Protein AF-A0A956J591-F1 (afdb_monomer_lite)

Foldseek 3Di:
DVVVCVVVLVVLLVVLLVVLVVCLLQFFLDDPVLVVSLVSLCVSQVNPFQQLLVLQDADDDPPLPDQPDLLVDASNCCLVPPQLVVCLVCVSNPLNGGQGPNVVCQQPPVPRDHRPLSSLLSQLSSLSSSCSSWVALVSLLVSLVSLVVCLVPPPCNLSSLLSVLSNQQSVQAQHTPVSCSVQNRPQRDGPLVSLCVLLPDDALSVLSSLLNSLSSCVSVPDPDHALVNLQSSLVSLCSSLVHDDDPSNVVSNVSSVVSNVVSVCRVCPPPVVPD

Secondary structure (DSSP, 8-state):
-HHHHHHHHHHHHHHHHHHHHHHHHHTBSS-HHHHHHHHHHHHHTTTSSTTSGGGS--PPPTT-----GGGGS-HHHHHHHS-HHHHHHTHHHHTTTB--HHHHHHHHSTTPPPPPHHHHHHHHHHHHHHHHHHT-HHHHHHHHHHHHTTTT-TTTHHHHHHHHHHHHHTTTS-SSHHHHHHHTTTT-----HHHHHHHTS-HHHHHHHHHHHHHHHHHT--TT--HHHHHHHHHHHHHHHTT--HHHHHHHHHHHHHHHHHHHHHHS--GGG--

pLDDT: mean 90.12, std 10.61, range [40.25, 98.69]

Sequence (275 aa):
LDQALEPRKTRGRDAALVGLRRFHEVGAIADARLSSAHRLLSLLYNGRRIDRLEQLMLPAIEGADQVAGLGAMPTYYAGKLIPAEKLKEELDRVYERGLPTTLQQSIEAPGAKPLPAEKTYIYALGLAHLSQRYFTRADFERAGKVAQGIAKDKTYGARAKLLSALGEAMVGAPDDAAKMMLGGFGDWKPNVKALDTLARGQGEVAAMAAFNAAFLLELTAPQVAEASYWQDLAKRYAAAEKRLKGEAATRAKERADAAKQTAEAIAKPPASAAH

Radius of gyration: 20.16 Å; chains: 1; bounding box: 58×33×55 Å

Structure (mmCIF, N/CA/C/O backbone):
data_AF-A0A956J591-F1
#
_entry.id   AF-A0A956J591-F1
#
loop_
_atom_site.group_PDB
_atom_site.id
_atom_site.type_symbol
_atom_site.label_atom_id
_atom_site.label_alt_id
_atom_site.label_comp_id
_atom_site.label_asym_id
_atom_site.label_entity_id
_atom_site.label_seq_id
_atom_site.pdbx_PDB_ins_code
_atom_site.Cartn_x
_atom_site.Cartn_y
_atom_site.Cartn_z
_atom_site.occupancy
_atom_site.B_iso_or_equiv
_atom_site.auth_seq_id
_atom_site.auth_comp_id
_atom_site.auth_asym_id
_atom_site.auth_atom_id
_atom_site.pdbx_PDB_model_num
ATOM 1 N N . LEU A 1 1 ? -36.318 12.389 -10.671 1.00 59.03 1 LEU A N 1
ATOM 2 C CA . LEU A 1 1 ? -35.082 12.855 -11.343 1.00 59.03 1 LEU A CA 1
ATOM 3 C C . LEU A 1 1 ? -33.954 11.824 -11.222 1.00 59.03 1 LEU A C 1
ATOM 5 O O . LEU A 1 1 ? -33.384 11.473 -12.245 1.00 59.03 1 LEU A O 1
ATOM 9 N N . ASP A 1 2 ? -33.684 11.274 -10.029 1.00 60.53 2 ASP A N 1
ATOM 10 C CA . ASP A 1 2 ? -32.626 10.264 -9.826 1.00 60.53 2 ASP A CA 1
ATOM 11 C C . ASP A 1 2 ? -32.787 8.984 -10.655 1.00 60.53 2 ASP A C 1
ATOM 13 O O . ASP A 1 2 ? -31.847 8.590 -11.338 1.00 60.53 2 ASP A O 1
ATOM 17 N N . GLN A 1 3 ? -33.989 8.398 -10.710 1.00 57.72 3 GLN A N 1
ATOM 18 C CA . GLN A 1 3 ? -34.257 7.208 -11.535 1.00 57.72 3 GLN A CA 1
ATOM 19 C C . GLN A 1 3 ? -33.993 7.433 -13.037 1.00 57.72 3 GLN A C 1
ATOM 21 O O . GLN A 1 3 ? -33.596 6.510 -13.741 1.00 57.72 3 GLN A O 1
ATOM 26 N N . ALA A 1 4 ? -34.144 8.667 -13.534 1.00 65.06 4 ALA A N 1
ATOM 27 C CA . ALA A 1 4 ? -33.868 9.005 -14.933 1.00 65.06 4 ALA A CA 1
ATOM 28 C C . ALA A 1 4 ? -32.360 9.139 -15.232 1.00 65.06 4 ALA A C 1
ATOM 30 O O . ALA A 1 4 ? -31.946 9.078 -16.392 1.00 65.06 4 ALA A O 1
ATOM 31 N N . LEU A 1 5 ? -31.527 9.318 -14.199 1.00 70.75 5 LEU A N 1
ATOM 32 C CA . LEU A 1 5 ? -30.074 9.449 -14.320 1.00 70.75 5 LEU A CA 1
ATOM 33 C C . LEU A 1 5 ? -29.333 8.118 -14.136 1.00 70.75 5 LEU A C 1
ATOM 35 O O . LEU A 1 5 ? -28.172 8.026 -14.539 1.00 70.75 5 LEU A O 1
ATOM 39 N N . GLU A 1 6 ? -29.985 7.076 -13.615 1.00 75.88 6 GLU A N 1
ATOM 40 C CA . GLU A 1 6 ? -29.374 5.758 -13.378 1.00 75.88 6 GLU A CA 1
ATOM 41 C C . GLU A 1 6 ? -28.695 5.129 -14.612 1.00 75.88 6 GLU A C 1
ATOM 43 O O . GLU A 1 6 ? -27.550 4.672 -14.493 1.00 75.88 6 GLU A O 1
ATOM 48 N N . PRO A 1 7 ? -29.271 5.189 -15.833 1.00 81.81 7 PRO A N 1
ATOM 49 C CA . PRO A 1 7 ? -28.581 4.686 -17.023 1.00 81.81 7 PRO A CA 1
ATOM 50 C C . PRO A 1 7 ? -27.292 5.457 -17.338 1.00 81.81 7 PRO A C 1
ATOM 52 O O . PRO A 1 7 ? -26.332 4.895 -17.866 1.00 81.81 7 PRO A O 1
ATOM 55 N N . ARG A 1 8 ? -27.246 6.759 -17.023 1.00 75.25 8 ARG A N 1
ATOM 56 C CA . ARG A 1 8 ? -26.060 7.600 -17.241 1.00 75.25 8 ARG A CA 1
ATOM 57 C C . ARG A 1 8 ? -24.988 7.324 -16.187 1.00 75.25 8 ARG A C 1
ATOM 59 O O . ARG A 1 8 ? -23.825 7.193 -16.560 1.00 75.25 8 ARG A O 1
ATOM 66 N N . LYS A 1 9 ? -25.376 7.174 -14.914 1.00 79.56 9 LYS A N 1
ATOM 67 C CA . LYS A 1 9 ? -24.470 6.796 -13.813 1.00 79.56 9 LYS A CA 1
ATOM 68 C C . LYS A 1 9 ? -23.817 5.437 -14.079 1.00 79.56 9 LYS A C 1
ATOM 70 O O . LYS A 1 9 ? -22.599 5.320 -13.988 1.00 79.56 9 LYS A O 1
ATOM 75 N N . THR A 1 10 ? -24.611 4.455 -14.511 1.00 83.06 10 THR A N 1
ATOM 76 C CA . THR A 1 10 ? -24.134 3.107 -14.865 1.00 83.06 10 THR A CA 1
ATOM 77 C C . THR A 1 10 ? -23.108 3.151 -15.998 1.00 83.06 10 THR A C 1
ATOM 79 O O . THR A 1 10 ? -21.997 2.654 -15.838 1.00 83.06 10 THR A O 1
ATOM 82 N N . ARG A 1 11 ? -23.414 3.833 -17.112 1.00 83.12 11 ARG A N 1
ATOM 83 C CA . ARG A 1 11 ? -22.462 3.973 -18.229 1.00 83.12 11 ARG A CA 1
ATOM 84 C C . ARG A 1 11 ? -21.177 4.701 -17.830 1.00 83.12 11 ARG A C 1
ATOM 86 O O . ARG A 1 11 ? -20.100 4.296 -18.254 1.00 83.12 11 ARG A O 1
ATOM 93 N N . GLY A 1 12 ? -21.281 5.760 -17.024 1.00 84.81 12 GLY A N 1
ATOM 94 C CA . GLY A 1 12 ? -20.119 6.505 -16.531 1.00 84.81 12 GLY A CA 1
ATOM 95 C C . GLY A 1 12 ? -19.212 5.653 -15.642 1.00 84.81 12 GLY A C 1
ATOM 96 O O . GLY A 1 12 ? -17.995 5.663 -15.822 1.00 84.81 12 GLY A O 1
ATOM 97 N N . ARG A 1 13 ? -19.805 4.862 -14.740 1.00 86.44 13 ARG A N 1
ATOM 98 C CA . ARG A 1 13 ? -19.089 3.874 -13.924 1.00 86.44 13 ARG A CA 1
ATOM 99 C C . ARG A 1 13 ? -18.354 2.864 -14.798 1.00 86.44 13 ARG A C 1
ATOM 101 O O . ARG A 1 13 ? -17.155 2.674 -14.621 1.00 86.44 13 ARG A O 1
ATOM 108 N N . ASP A 1 14 ? -19.061 2.217 -15.718 1.00 86.62 14 ASP A N 1
ATOM 109 C CA . ASP A 1 14 ? -18.492 1.133 -16.519 1.00 86.62 14 ASP A CA 1
ATOM 110 C C . ASP A 1 14 ? -17.358 1.660 -17.415 1.00 86.62 14 ASP A C 1
ATOM 112 O O . ASP A 1 14 ? -16.296 1.045 -17.500 1.00 86.62 14 ASP A O 1
ATOM 116 N N . ALA A 1 15 ? -17.521 2.856 -17.993 1.00 87.00 15 ALA A N 1
ATOM 117 C CA . ALA A 1 15 ? -16.464 3.532 -18.740 1.00 87.00 15 ALA A CA 1
ATOM 118 C C . ALA A 1 15 ? -15.236 3.853 -17.868 1.00 87.00 15 ALA A C 1
ATOM 120 O O . ALA A 1 15 ? -14.105 3.647 -18.310 1.00 87.00 15 ALA A O 1
ATOM 121 N N . ALA A 1 16 ? -15.437 4.315 -16.628 1.00 87.75 16 ALA A N 1
ATOM 122 C CA . ALA A 1 16 ? -14.342 4.577 -15.697 1.00 87.75 16 ALA A CA 1
ATOM 123 C C . ALA A 1 16 ? -13.594 3.289 -15.318 1.00 87.75 16 ALA A C 1
ATOM 125 O O . ALA A 1 16 ? -12.366 3.278 -15.346 1.00 87.75 16 ALA A O 1
ATOM 126 N N . LEU A 1 17 ? -14.309 2.194 -15.040 1.00 88.19 17 LEU A N 1
ATOM 127 C CA . LEU A 1 17 ? -13.709 0.891 -14.726 1.00 88.19 17 LEU A CA 1
ATOM 128 C C . LEU A 1 17 ? -12.923 0.313 -15.912 1.00 88.19 17 LEU A C 1
ATOM 130 O O . LEU A 1 17 ? -11.808 -0.178 -15.732 1.00 88.19 17 LEU A O 1
ATOM 134 N N . VAL A 1 18 ? -13.454 0.418 -17.135 1.00 89.56 18 VAL A N 1
ATOM 135 C CA . VAL A 1 18 ? -12.720 0.035 -18.353 1.00 89.56 18 VAL A CA 1
ATOM 136 C C . VAL A 1 18 ? -11.473 0.904 -18.523 1.00 89.56 18 VAL A C 1
ATOM 138 O O . VAL A 1 18 ? -10.400 0.379 -18.817 1.00 89.56 18 VAL A O 1
ATOM 141 N N . GLY A 1 19 ? -11.591 2.215 -18.299 1.00 88.50 19 GLY A N 1
ATOM 142 C CA . GLY A 1 19 ? -10.463 3.143 -18.326 1.00 88.50 19 GLY A CA 1
ATOM 143 C C . GLY A 1 19 ? -9.365 2.751 -17.337 1.00 88.50 19 GLY A C 1
ATOM 144 O O . GLY A 1 19 ? -8.207 2.654 -17.736 1.00 88.50 19 GLY A O 1
ATOM 145 N N . LEU A 1 20 ? -9.726 2.455 -16.082 1.00 90.12 20 LEU A N 1
ATOM 146 C CA . LEU A 1 20 ? -8.789 1.970 -15.063 1.00 90.12 20 LEU A CA 1
ATOM 147 C C . LEU A 1 20 ? -8.057 0.712 -15.523 1.00 90.12 20 LEU A C 1
ATOM 149 O O . LEU A 1 20 ? -6.831 0.678 -15.471 1.00 90.12 20 LEU A O 1
ATOM 153 N N . ARG A 1 21 ? -8.780 -0.285 -16.046 1.00 91.31 21 ARG A N 1
ATOM 154 C CA . ARG A 1 21 ? -8.157 -1.506 -16.574 1.00 91.31 21 ARG A CA 1
ATOM 155 C C . ARG A 1 21 ? -7.158 -1.195 -17.694 1.00 91.31 21 ARG A C 1
ATOM 157 O O . ARG A 1 21 ? -6.063 -1.741 -17.694 1.00 91.31 21 ARG A O 1
ATOM 164 N N . ARG A 1 22 ? -7.486 -0.294 -18.625 1.00 91.56 22 ARG A N 1
ATOM 165 C CA . ARG A 1 22 ? -6.562 0.086 -19.712 1.00 91.56 22 ARG A CA 1
ATOM 166 C C . ARG A 1 22 ? -5.320 0.820 -19.212 1.00 91.56 22 ARG A C 1
ATOM 168 O O . ARG A 1 22 ? -4.233 0.588 -19.733 1.00 91.56 22 ARG A O 1
ATOM 175 N N . PHE A 1 23 ? -5.454 1.692 -18.215 1.00 92.31 23 PHE A N 1
ATOM 176 C CA . PHE A 1 23 ? -4.290 2.345 -17.613 1.00 92.31 23 PHE A CA 1
ATOM 177 C C . PHE A 1 23 ? -3.420 1.364 -16.821 1.00 92.31 23 PHE A C 1
ATOM 179 O O . PHE A 1 23 ? -2.192 1.462 -16.881 1.00 92.31 23 PHE A O 1
ATOM 186 N N . HIS A 1 24 ? -4.043 0.392 -16.153 1.00 93.56 24 HIS A N 1
ATOM 187 C CA . HIS A 1 24 ? -3.354 -0.703 -15.478 1.00 93.56 24 HIS A CA 1
ATOM 188 C C . HIS A 1 24 ? -2.572 -1.588 -16.453 1.00 93.56 24 HIS A C 1
ATOM 190 O O . HIS A 1 24 ? -1.395 -1.837 -16.221 1.00 93.56 24 HIS A O 1
ATOM 196 N N . GLU A 1 25 ? -3.172 -1.973 -17.585 1.00 92.19 25 GLU A N 1
ATOM 197 C CA . GLU A 1 25 ? -2.508 -2.755 -18.643 1.00 92.19 25 GLU A CA 1
ATOM 198 C C . GLU A 1 25 ? -1.236 -2.068 -19.161 1.00 92.19 25 GLU A C 1
ATOM 200 O O . GLU A 1 25 ? -0.244 -2.735 -19.449 1.00 92.19 25 GLU A O 1
ATOM 205 N N . VAL A 1 26 ? -1.256 -0.735 -19.254 1.00 93.38 26 VAL A N 1
ATOM 206 C CA . VAL A 1 26 ? -0.102 0.098 -19.636 1.00 93.38 26 VAL A CA 1
ATOM 207 C C . VAL A 1 26 ? 0.888 0.291 -18.476 1.00 93.38 26 VAL A C 1
ATOM 209 O O . VAL A 1 26 ? 2.043 0.653 -18.705 1.00 93.38 26 VAL A O 1
ATOM 212 N N . GLY A 1 27 ? 0.452 0.046 -17.241 1.00 93.50 27 GLY A N 1
ATOM 213 C CA . GLY A 1 27 ? 1.246 0.158 -16.024 1.00 93.50 27 GLY A CA 1
ATOM 214 C C . GLY A 1 27 ? 1.414 1.586 -15.512 1.00 93.50 27 GLY A C 1
ATOM 215 O O . GLY A 1 27 ? 2.423 1.881 -14.879 1.00 93.50 27 GLY A O 1
ATOM 216 N N . ALA A 1 28 ? 0.477 2.495 -15.792 1.00 93.50 28 ALA A N 1
ATOM 217 C CA . ALA A 1 28 ? 0.565 3.884 -15.333 1.00 93.50 28 ALA A CA 1
ATOM 218 C C . ALA A 1 28 ? 0.279 4.004 -13.825 1.00 93.50 28 ALA A C 1
ATOM 220 O O . ALA A 1 28 ? -0.746 3.528 -13.365 1.00 93.50 28 ALA A O 1
ATOM 221 N N . ILE A 1 29 ? 1.119 4.687 -13.055 1.00 90.94 29 ILE A N 1
ATOM 222 C CA . ILE A 1 29 ? 0.905 4.994 -11.628 1.00 90.94 29 ILE A CA 1
ATOM 223 C C . ILE A 1 29 ? 0.414 6.440 -11.463 1.00 90.94 29 ILE A C 1
ATOM 225 O O . ILE A 1 29 ? -0.577 6.683 -10.772 1.00 90.94 29 ILE A O 1
ATOM 229 N N . ALA A 1 30 ? 1.050 7.397 -12.147 1.00 87.56 30 ALA A N 1
ATOM 230 C CA . ALA A 1 30 ? 0.742 8.822 -12.029 1.00 87.56 30 ALA A CA 1
ATOM 231 C C . ALA A 1 30 ? 0.304 9.439 -13.371 1.00 87.56 30 ALA A C 1
ATOM 233 O O . ALA A 1 30 ? 1.125 9.852 -14.195 1.00 87.56 30 ALA A O 1
ATOM 234 N N . ASP A 1 31 ? -1.016 9.559 -13.563 1.00 88.00 31 ASP A N 1
ATOM 235 C CA . ASP A 1 31 ? -1.652 10.212 -14.717 1.00 88.00 31 ASP A CA 1
ATOM 236 C C . ASP A 1 31 ? -2.873 11.044 -14.267 1.00 88.00 31 ASP A C 1
ATOM 238 O O . ASP A 1 31 ? -3.669 10.614 -13.428 1.00 88.00 31 ASP A O 1
ATOM 242 N N . ALA A 1 32 ? -3.058 12.242 -14.827 1.00 87.06 32 ALA A N 1
ATOM 243 C CA . ALA A 1 32 ? -4.177 13.123 -14.471 1.00 87.06 32 ALA A CA 1
ATOM 244 C C . ALA A 1 32 ? -5.554 12.517 -14.817 1.00 87.06 32 ALA A C 1
ATOM 246 O O . ALA A 1 32 ? -6.552 12.762 -14.126 1.00 87.06 32 ALA A O 1
ATOM 247 N N . ARG A 1 33 ? -5.618 11.695 -15.870 1.00 88.31 33 ARG A N 1
ATOM 248 C CA . ARG A 1 33 ? -6.834 10.977 -16.282 1.00 88.31 33 ARG A CA 1
ATOM 249 C C . ARG A 1 33 ? -7.178 9.882 -15.285 1.00 88.31 33 ARG A C 1
ATOM 251 O O . ARG A 1 33 ? -8.351 9.699 -14.974 1.00 88.31 33 ARG A O 1
ATOM 258 N N . LEU A 1 34 ? -6.161 9.228 -14.730 1.00 87.81 34 LEU A N 1
ATOM 259 C CA . LEU A 1 34 ? -6.322 8.246 -13.667 1.00 87.81 34 LEU A CA 1
ATOM 260 C C . LEU A 1 34 ? -6.877 8.896 -12.394 1.00 87.81 34 LEU A C 1
ATOM 262 O O . LEU A 1 34 ? -7.885 8.435 -11.867 1.00 87.81 34 LEU A O 1
ATOM 266 N N . SER A 1 35 ? -6.313 10.031 -11.967 1.00 87.62 35 SER A N 1
ATOM 267 C CA . SER A 1 35 ? -6.861 10.801 -10.836 1.00 87.62 35 SER A CA 1
ATOM 268 C C . SER A 1 35 ? -8.306 11.246 -11.080 1.00 87.62 35 SER A C 1
ATOM 270 O O . SER A 1 35 ? -9.129 11.249 -10.166 1.00 87.62 35 SER A O 1
ATOM 272 N N . SER A 1 36 ? -8.650 11.584 -12.324 1.00 86.50 36 SER A N 1
ATOM 273 C CA . SER A 1 36 ? -10.024 11.941 -12.690 1.00 86.50 36 SER A CA 1
ATOM 274 C C . SER A 1 36 ? -10.978 10.745 -12.645 1.00 86.50 36 SER A C 1
ATOM 276 O O . SER A 1 36 ? -12.094 10.897 -12.147 1.00 86.50 36 SER A O 1
ATOM 278 N N . ALA A 1 37 ? -10.545 9.567 -13.105 1.00 87.19 37 ALA A N 1
ATOM 279 C CA . ALA A 1 37 ? -11.320 8.329 -13.024 1.00 87.19 37 ALA A CA 1
ATOM 280 C C . ALA A 1 37 ? -11.570 7.915 -11.565 1.00 87.19 37 ALA A C 1
ATOM 282 O O . ALA A 1 37 ? -12.706 7.606 -11.209 1.00 87.19 37 ALA A O 1
ATOM 283 N N . HIS A 1 38 ? -10.545 8.001 -10.711 1.00 85.88 38 HIS A N 1
ATOM 284 C CA . HIS A 1 38 ? -10.667 7.762 -9.270 1.00 85.88 38 HIS A CA 1
ATOM 285 C C . HIS A 1 38 ? -11.679 8.698 -8.633 1.00 85.88 38 HIS A C 1
ATOM 287 O O . HIS A 1 38 ? -12.632 8.238 -8.018 1.00 85.88 38 HIS A O 1
ATOM 293 N N . ARG A 1 39 ? -11.541 10.008 -8.855 1.00 86.25 39 ARG A N 1
ATOM 294 C CA . ARG A 1 39 ? -12.483 11.003 -8.334 1.00 86.25 39 ARG A CA 1
ATOM 295 C C . ARG A 1 39 ? -13.919 10.731 -8.786 1.00 86.25 39 ARG A C 1
ATOM 297 O O . ARG A 1 39 ? -14.832 10.846 -7.977 1.00 86.25 39 ARG A O 1
ATOM 304 N N . LEU A 1 40 ? -14.133 10.350 -10.047 1.00 86.31 40 LEU A N 1
ATOM 305 C CA . LEU A 1 40 ? -15.467 10.008 -10.549 1.00 86.31 40 LEU A CA 1
ATOM 306 C C . LEU A 1 40 ? -16.044 8.776 -9.836 1.00 86.31 40 LEU A C 1
ATOM 308 O O . LEU A 1 40 ? -17.193 8.809 -9.401 1.00 86.31 40 LEU A O 1
ATOM 312 N N . LEU A 1 41 ? -15.258 7.709 -9.688 1.00 84.56 41 LEU A N 1
ATOM 313 C CA . LEU A 1 41 ? -15.680 6.502 -8.970 1.00 84.56 41 LEU A CA 1
ATOM 314 C C . LEU A 1 41 ? -15.912 6.783 -7.482 1.00 84.56 41 LEU A C 1
ATOM 316 O O . LEU A 1 41 ? -16.902 6.334 -6.916 1.00 84.56 41 LEU A O 1
ATOM 320 N N . SER A 1 42 ? -15.048 7.587 -6.872 1.00 85.25 42 SER A N 1
ATOM 321 C CA . SER A 1 42 ? -15.180 8.069 -5.502 1.00 85.25 42 SER A CA 1
ATOM 322 C C . SER A 1 42 ? -16.524 8.798 -5.339 1.00 85.25 42 SER A C 1
ATOM 324 O O . SER A 1 42 ? -17.329 8.402 -4.502 1.00 85.25 42 SER A O 1
ATOM 326 N N . LEU A 1 43 ? -16.875 9.739 -6.223 1.00 83.88 43 LEU A N 1
ATOM 327 C CA . LEU A 1 43 ? -18.179 10.426 -6.199 1.00 83.88 43 LEU A CA 1
ATOM 328 C C . LEU A 1 43 ? -19.376 9.475 -6.364 1.00 83.88 43 LEU A C 1
ATOM 330 O O . LEU A 1 43 ? -20.361 9.605 -5.641 1.00 83.88 43 LEU A O 1
ATOM 334 N N . LEU A 1 44 ? -19.299 8.509 -7.283 1.00 81.06 44 LEU A N 1
ATOM 335 C CA . LEU A 1 44 ? -20.389 7.555 -7.535 1.00 81.06 44 LEU A CA 1
ATOM 336 C C . LEU A 1 44 ? -20.632 6.589 -6.363 1.00 81.06 44 LEU A C 1
ATOM 338 O O . LEU A 1 44 ? -21.735 6.064 -6.226 1.00 81.06 44 LEU A O 1
ATOM 342 N N . TYR A 1 45 ? -19.626 6.373 -5.513 1.00 74.06 45 TYR A N 1
ATOM 343 C CA . TYR A 1 45 ? -19.661 5.427 -4.395 1.00 74.06 45 TYR A CA 1
ATOM 344 C C . TYR A 1 45 ? -19.468 6.097 -3.023 1.00 74.06 45 TYR A C 1
ATOM 346 O O . TYR A 1 45 ? -18.995 5.459 -2.074 1.00 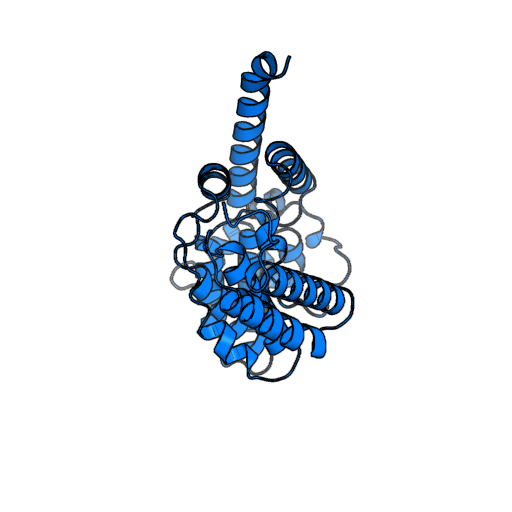74.06 45 TYR A O 1
ATOM 354 N N . ASN A 1 46 ? -19.830 7.381 -2.900 1.00 68.75 46 ASN A N 1
ATOM 355 C CA . ASN A 1 46 ? -19.718 8.179 -1.667 1.00 68.75 46 ASN A CA 1
ATOM 356 C C . ASN A 1 46 ? -18.317 8.150 -1.022 1.00 68.75 46 ASN A C 1
ATOM 358 O O . ASN A 1 46 ? -18.177 8.217 0.197 1.00 68.75 46 ASN A O 1
ATOM 362 N N . GLY A 1 47 ? -17.280 8.003 -1.838 1.00 60.94 47 GLY A N 1
ATOM 363 C CA . GLY A 1 47 ? -15.867 8.119 -1.494 1.00 60.94 47 GLY A CA 1
ATOM 364 C C . GLY A 1 47 ? -15.264 6.955 -0.720 1.00 60.94 47 GLY A C 1
ATOM 365 O O . GLY A 1 47 ? -14.123 7.031 -0.278 1.00 60.94 47 GLY A O 1
ATOM 366 N N . ARG A 1 48 ? -16.009 5.867 -0.494 1.00 62.97 48 ARG A N 1
ATOM 367 C CA . ARG A 1 48 ? -15.631 4.928 0.577 1.00 62.97 48 ARG A CA 1
ATOM 368 C C . ARG A 1 48 ? -14.818 3.720 0.162 1.00 62.97 48 ARG A C 1
ATOM 370 O O . ARG A 1 48 ? -14.367 3.027 1.066 1.00 62.97 48 ARG A O 1
ATOM 377 N N . ARG A 1 49 ? -14.657 3.412 -1.123 1.00 73.75 49 ARG A N 1
ATOM 378 C CA . ARG A 1 49 ? -14.123 2.099 -1.524 1.00 73.75 49 ARG A CA 1
ATOM 379 C C . ARG A 1 49 ? -12.850 2.176 -2.364 1.00 73.75 49 ARG A C 1
ATOM 381 O O . ARG A 1 49 ? -11.876 1.522 -2.012 1.00 73.75 49 ARG A O 1
ATOM 388 N N . ILE A 1 50 ? -12.829 3.005 -3.408 1.00 77.12 50 ILE A N 1
ATOM 389 C CA . ILE A 1 50 ? -11.738 2.992 -4.397 1.00 77.12 50 ILE A CA 1
ATOM 390 C C . ILE A 1 50 ? -10.415 3.529 -3.840 1.00 77.12 50 ILE A C 1
ATOM 392 O O . ILE A 1 50 ? -9.371 2.943 -4.092 1.00 77.12 50 ILE A O 1
ATOM 396 N N . ASP A 1 51 ? -10.475 4.535 -2.968 1.00 81.44 51 ASP A N 1
ATOM 397 C CA . ASP A 1 51 ? -9.286 5.192 -2.408 1.00 81.44 51 ASP A CA 1
ATOM 398 C C . ASP A 1 51 ? -8.784 4.520 -1.111 1.00 81.44 51 ASP A C 1
ATOM 400 O O . ASP A 1 51 ? -7.899 5.029 -0.423 1.00 81.44 51 ASP A O 1
ATOM 404 N N . ARG A 1 52 ? -9.369 3.382 -0.701 1.00 83.88 52 ARG A N 1
ATOM 405 C CA . ARG A 1 52 ? -9.037 2.764 0.595 1.00 83.88 52 ARG A CA 1
ATOM 406 C C . ARG A 1 52 ? -7.623 2.205 0.623 1.00 83.88 52 ARG A C 1
ATOM 408 O O . ARG A 1 52 ? -6.913 2.463 1.587 1.00 83.88 52 ARG A O 1
ATOM 415 N N . LEU A 1 53 ? -7.191 1.482 -0.411 1.00 85.50 53 LEU A N 1
ATOM 416 C CA . LEU A 1 53 ? -5.842 0.902 -0.413 1.00 85.50 53 LEU A CA 1
ATOM 417 C C . LEU A 1 53 ? -4.738 1.954 -0.543 1.00 85.50 53 LEU A C 1
ATOM 419 O O . LEU A 1 53 ? -3.626 1.696 -0.089 1.00 85.50 53 LEU A O 1
ATOM 423 N N . GLU A 1 54 ? -5.043 3.145 -1.064 1.00 87.75 54 GLU A N 1
ATOM 424 C CA . GLU A 1 54 ? -4.103 4.276 -1.099 1.00 87.75 54 GLU A CA 1
ATOM 425 C C . GLU A 1 54 ? -3.694 4.742 0.309 1.00 87.75 54 GLU A C 1
ATOM 427 O O . GLU A 1 54 ? -2.682 5.415 0.477 1.00 87.75 54 GLU A O 1
ATOM 432 N N . GLN A 1 55 ? -4.444 4.353 1.347 1.00 91.88 55 GLN A N 1
ATOM 433 C CA . GLN A 1 55 ? -4.093 4.659 2.733 1.00 91.88 55 GLN A CA 1
ATOM 434 C C . GLN A 1 55 ? -3.107 3.665 3.347 1.00 91.88 55 GLN A C 1
ATOM 436 O O . GLN A 1 55 ? -2.585 3.953 4.426 1.00 91.88 55 GLN A O 1
ATOM 441 N N . LEU A 1 56 ? -2.841 2.523 2.696 1.00 95.25 56 LEU A N 1
ATOM 442 C CA . LEU A 1 56 ? -1.751 1.648 3.119 1.00 95.25 56 LEU A CA 1
ATOM 443 C C . LEU A 1 56 ? -0.433 2.423 3.036 1.00 95.25 56 LEU A C 1
ATOM 445 O O . LEU A 1 56 ? -0.148 3.123 2.066 1.00 95.25 56 LEU A O 1
ATOM 449 N N . MET A 1 57 ? 0.382 2.297 4.072 1.00 96.50 57 MET A N 1
ATOM 450 C CA . MET A 1 57 ? 1.698 2.910 4.113 1.00 96.50 57 MET A CA 1
ATOM 451 C C . MET A 1 57 ? 2.674 2.045 3.329 1.00 96.50 57 MET A C 1
ATOM 453 O O . MET A 1 57 ? 2.925 0.894 3.696 1.00 96.50 57 MET A O 1
ATOM 457 N N . LEU A 1 58 ? 3.234 2.617 2.269 1.00 95.19 58 LEU A N 1
ATOM 458 C CA . LEU A 1 58 ? 4.360 2.042 1.551 1.00 95.19 58 LEU A CA 1
ATOM 459 C C . LEU A 1 58 ? 5.644 2.806 1.912 1.00 95.19 58 LEU A C 1
ATOM 461 O O . LEU A 1 58 ? 5.589 4.017 2.140 1.00 95.19 58 LEU A O 1
ATOM 465 N N . PRO A 1 59 ? 6.792 2.118 2.010 1.00 92.06 59 PRO A N 1
ATOM 466 C CA . PRO A 1 59 ? 8.056 2.773 2.311 1.00 92.06 59 PRO A CA 1
ATOM 467 C C . PRO A 1 59 ? 8.499 3.674 1.148 1.00 92.06 59 PRO A C 1
ATOM 469 O O . PRO A 1 59 ? 8.357 3.310 -0.015 1.00 92.06 59 PRO A O 1
ATOM 472 N N . ALA A 1 60 ? 9.049 4.847 1.467 1.00 85.50 60 ALA A N 1
ATOM 473 C CA . ALA A 1 60 ? 9.521 5.805 0.468 1.00 85.50 60 ALA A CA 1
ATOM 474 C C . ALA A 1 60 ? 10.765 5.304 -0.295 1.00 85.50 60 ALA A C 1
ATOM 476 O O . ALA A 1 60 ? 11.500 4.424 0.174 1.00 85.50 60 ALA A O 1
ATOM 477 N N . ILE A 1 61 ? 11.014 5.904 -1.461 1.00 81.25 61 ILE A N 1
ATOM 478 C CA . ILE A 1 61 ? 12.304 5.844 -2.157 1.00 81.25 61 ILE A CA 1
ATOM 479 C C . ILE A 1 61 ? 13.098 7.083 -1.746 1.00 81.25 61 ILE A C 1
ATOM 481 O O . ILE A 1 61 ? 12.611 8.207 -1.842 1.00 81.25 61 ILE A O 1
ATOM 485 N N . GLU A 1 62 ? 14.304 6.871 -1.228 1.00 71.31 62 GLU A N 1
ATOM 486 C CA . GLU A 1 62 ? 15.225 7.960 -0.900 1.00 71.31 62 GLU A CA 1
ATOM 487 C C . GLU A 1 62 ? 15.852 8.497 -2.193 1.00 71.31 62 GLU A C 1
ATOM 489 O O . GLU A 1 62 ? 16.251 7.710 -3.046 1.00 71.31 62 GLU A O 1
ATOM 494 N N . GLY A 1 63 ? 15.953 9.823 -2.338 1.00 61.50 63 GLY A N 1
ATOM 495 C CA . GLY A 1 63 ? 16.661 10.445 -3.468 1.00 61.50 63 GLY A CA 1
ATOM 496 C C . GLY A 1 63 ? 15.861 10.595 -4.767 1.00 61.50 63 GLY A C 1
ATOM 497 O O . GLY A 1 63 ? 16.457 10.794 -5.821 1.00 61.50 63 GLY A O 1
ATOM 498 N N . ALA A 1 64 ? 14.530 10.523 -4.707 1.00 56.41 64 ALA A N 1
ATOM 499 C CA . ALA A 1 64 ? 13.651 10.897 -5.813 1.00 56.41 64 ALA A CA 1
ATOM 500 C C . ALA A 1 64 ? 13.690 12.425 -6.048 1.00 56.41 64 ALA A C 1
ATOM 502 O O . ALA A 1 64 ? 12.866 13.175 -5.523 1.00 56.41 64 ALA A O 1
ATOM 503 N N . ASP A 1 65 ? 14.703 12.899 -6.775 1.00 54.34 65 ASP A N 1
ATOM 504 C CA . ASP A 1 65 ? 14.787 14.289 -7.229 1.00 54.34 65 ASP A CA 1
ATOM 505 C C . ASP A 1 65 ? 13.763 14.582 -8.338 1.00 54.34 65 ASP A C 1
ATOM 507 O O . ASP A 1 65 ? 13.258 13.683 -9.009 1.00 54.34 65 ASP A O 1
ATOM 511 N N . GLN A 1 66 ? 13.455 15.871 -8.530 1.00 54.75 66 GLN A N 1
ATOM 512 C CA . GLN A 1 66 ? 12.418 16.346 -9.449 1.00 54.75 66 GLN A CA 1
ATOM 513 C C . GLN A 1 66 ? 12.444 15.657 -10.821 1.00 54.75 66 GLN A C 1
ATOM 515 O O . GLN A 1 66 ? 13.468 15.553 -11.496 1.00 54.75 66 GLN A O 1
ATOM 520 N N . VAL A 1 67 ? 11.242 15.276 -11.248 1.00 57.47 67 VAL A N 1
ATOM 521 C CA . VAL A 1 67 ? 10.908 14.529 -12.460 1.00 57.47 67 VAL A CA 1
ATOM 522 C C . VAL A 1 67 ? 11.275 15.288 -13.741 1.00 57.47 67 VAL A C 1
ATOM 524 O O . VAL A 1 67 ? 10.419 15.877 -14.404 1.00 57.47 67 VAL A O 1
ATOM 527 N N . ALA A 1 68 ? 12.549 15.277 -14.120 1.00 60.47 68 ALA A N 1
ATOM 528 C CA . ALA A 1 68 ? 13.021 15.793 -15.401 1.00 60.47 68 ALA A CA 1
ATOM 529 C C . ALA A 1 68 ? 13.317 14.648 -16.389 1.00 60.47 68 ALA A C 1
ATOM 531 O O . ALA A 1 68 ? 13.676 13.532 -16.013 1.00 60.47 68 ALA A O 1
ATOM 532 N N . GLY A 1 69 ? 13.168 14.915 -17.689 1.00 73.75 69 GLY A N 1
ATOM 533 C CA . GLY A 1 69 ? 13.515 13.957 -18.744 1.00 73.75 69 GLY A CA 1
ATOM 534 C C . GLY A 1 69 ? 12.588 12.736 -18.798 1.00 73.75 69 GLY A C 1
ATOM 535 O O . GLY A 1 69 ? 11.380 12.880 -18.981 1.00 73.75 69 GLY A O 1
ATOM 536 N N . LEU A 1 70 ? 13.150 11.527 -18.680 1.00 71.62 70 LEU A N 1
ATOM 537 C CA . LEU A 1 70 ? 12.408 10.265 -18.837 1.00 71.62 70 LEU A CA 1
ATOM 538 C C . LEU A 1 70 ? 11.257 10.110 -17.838 1.00 71.62 70 LEU A C 1
ATOM 540 O O . LEU A 1 70 ? 10.209 9.585 -18.206 1.00 71.62 70 LEU A O 1
ATOM 544 N N . GLY A 1 71 ? 11.409 10.634 -16.620 1.00 71.69 71 GLY A N 1
ATOM 545 C CA . GLY A 1 71 ? 10.338 10.626 -15.625 1.00 71.69 71 GLY A CA 1
ATOM 546 C C . GLY A 1 71 ? 9.147 11.513 -16.007 1.00 71.69 71 GLY A C 1
ATOM 547 O O . GLY A 1 71 ? 8.052 11.352 -15.480 1.00 71.69 71 GLY A O 1
ATOM 548 N N . ALA A 1 72 ? 9.291 12.467 -16.931 1.00 80.88 72 ALA A N 1
ATOM 549 C CA . ALA A 1 72 ? 8.163 13.290 -17.376 1.00 80.88 72 ALA A CA 1
ATOM 550 C C . ALA A 1 72 ? 7.318 12.591 -18.456 1.00 80.88 72 ALA A C 1
ATOM 552 O O . ALA A 1 72 ? 6.199 13.021 -18.748 1.00 80.88 72 ALA A O 1
ATOM 553 N N . MET A 1 73 ? 7.838 11.515 -19.055 1.00 87.06 73 MET A N 1
ATOM 554 C CA . MET A 1 73 ? 7.190 10.827 -20.163 1.00 87.06 73 MET A CA 1
ATOM 555 C C . MET A 1 73 ? 6.010 9.976 -19.668 1.00 87.06 73 MET A C 1
ATOM 557 O O . MET A 1 73 ? 6.169 9.188 -18.734 1.00 87.06 73 MET A O 1
ATOM 561 N N . PRO A 1 74 ? 4.828 10.055 -20.308 1.00 91.19 74 PRO A N 1
ATOM 562 C CA . PRO A 1 74 ? 3.737 9.142 -19.992 1.00 91.19 74 PRO A CA 1
ATOM 563 C C . PRO A 1 74 ? 4.162 7.680 -20.185 1.00 91.19 74 PRO A C 1
ATOM 565 O O . PRO A 1 74 ? 4.765 7.341 -21.207 1.00 91.19 74 PRO A O 1
ATOM 568 N N . THR A 1 75 ? 3.788 6.803 -19.248 1.00 93.00 75 THR A N 1
ATOM 569 C CA . THR A 1 75 ? 4.206 5.386 -19.200 1.00 93.00 75 THR A CA 1
ATOM 570 C C . THR A 1 75 ? 3.989 4.645 -20.520 1.00 93.00 75 THR A C 1
ATOM 572 O O . THR A 1 75 ? 4.831 3.853 -20.938 1.00 93.00 75 THR A O 1
ATOM 575 N N . TYR A 1 76 ? 2.895 4.957 -21.224 1.00 92.62 76 TYR A N 1
ATOM 576 C CA . TYR A 1 76 ? 2.601 4.407 -22.547 1.00 92.62 76 TYR A CA 1
ATOM 577 C C . TYR A 1 76 ? 3.719 4.658 -23.565 1.00 92.62 76 TYR A C 1
ATOM 579 O O . TYR A 1 76 ? 4.140 3.742 -24.269 1.00 92.62 76 TYR A O 1
ATOM 587 N N . TYR A 1 77 ? 4.194 5.903 -23.655 1.00 93.00 77 TYR A N 1
ATOM 588 C CA . TYR A 1 77 ? 5.242 6.274 -24.600 1.00 93.00 77 TYR A CA 1
ATOM 589 C C . TYR A 1 77 ? 6.596 5.747 -24.142 1.00 93.00 77 TYR A C 1
ATOM 591 O O . TYR A 1 77 ? 7.344 5.247 -24.976 1.00 93.00 77 TYR A O 1
ATOM 599 N N . ALA A 1 78 ? 6.869 5.758 -22.833 1.00 92.56 78 ALA A N 1
ATOM 600 C CA . ALA A 1 78 ? 8.089 5.174 -22.285 1.00 92.56 78 ALA A CA 1
ATOM 601 C C . ALA A 1 78 ? 8.227 3.697 -22.690 1.00 92.56 78 ALA A C 1
ATOM 603 O O . ALA A 1 78 ? 9.255 3.303 -23.232 1.00 92.56 78 ALA A O 1
ATOM 604 N N . GLY A 1 79 ? 7.159 2.906 -22.545 1.00 92.38 79 GLY A N 1
ATOM 605 C CA . GLY A 1 79 ? 7.155 1.491 -22.928 1.00 92.38 79 GLY A CA 1
ATOM 606 C C . GLY A 1 79 ? 7.296 1.213 -24.425 1.00 92.38 79 GLY A C 1
ATOM 607 O O . GLY A 1 79 ? 7.689 0.105 -24.788 1.00 92.38 79 GLY A O 1
ATOM 608 N N . LYS A 1 80 ? 6.965 2.186 -25.286 1.00 93.94 80 LYS A N 1
ATOM 609 C CA . LYS A 1 80 ? 7.028 2.055 -26.751 1.00 93.94 80 LYS A CA 1
ATOM 610 C C . LYS A 1 80 ? 8.309 2.601 -27.369 1.00 93.94 80 LYS A C 1
ATOM 612 O O . LYS A 1 80 ? 8.753 2.074 -28.383 1.00 93.94 80 LYS A O 1
ATOM 617 N N . LEU A 1 81 ? 8.843 3.687 -26.818 1.00 93.88 81 LEU A N 1
ATOM 618 C CA . LEU A 1 81 ? 9.944 4.445 -27.414 1.00 93.88 81 LEU A CA 1
ATOM 619 C C . LEU A 1 81 ? 11.298 4.116 -26.782 1.00 93.88 81 LEU A C 1
ATOM 621 O O . LEU A 1 81 ? 12.329 4.352 -27.406 1.00 93.88 81 LEU A O 1
ATOM 625 N N . ILE A 1 82 ? 11.310 3.598 -25.552 1.00 93.12 82 ILE A N 1
ATOM 626 C CA . ILE A 1 82 ? 12.537 3.339 -24.800 1.00 93.12 82 ILE A CA 1
ATOM 627 C C . ILE A 1 82 ? 12.762 1.825 -24.732 1.00 93.12 82 ILE A C 1
ATOM 629 O O . ILE A 1 82 ? 11.868 1.098 -24.292 1.00 93.12 82 ILE A O 1
ATOM 633 N N . PRO A 1 83 ? 13.945 1.326 -25.132 1.00 95.06 83 PRO A N 1
ATOM 634 C CA . PRO A 1 83 ? 14.285 -0.083 -24.977 1.00 95.06 83 PRO A CA 1
ATOM 635 C C . PRO A 1 83 ? 14.194 -0.532 -23.516 1.00 95.06 83 PRO A C 1
ATOM 637 O O . PRO A 1 83 ? 14.592 0.198 -22.607 1.00 95.06 83 PRO A O 1
ATOM 640 N N . ALA A 1 84 ? 13.726 -1.761 -23.293 1.00 94.25 84 ALA A N 1
ATOM 641 C CA . ALA A 1 84 ? 13.490 -2.286 -21.951 1.00 94.25 84 ALA A CA 1
ATOM 642 C C . ALA A 1 84 ? 14.749 -2.288 -21.066 1.00 94.25 84 ALA A C 1
ATOM 644 O O . ALA A 1 84 ? 14.655 -1.974 -19.886 1.00 94.25 84 ALA A O 1
ATOM 645 N N . GLU A 1 85 ? 15.932 -2.549 -21.630 1.00 93.81 85 GLU A N 1
ATOM 646 C CA . GLU A 1 85 ? 17.195 -2.498 -20.877 1.00 93.81 85 GLU A CA 1
ATOM 647 C C . GLU A 1 85 ? 17.490 -1.095 -20.334 1.00 93.81 85 GLU A C 1
ATOM 649 O O . GLU A 1 85 ? 17.793 -0.939 -19.154 1.00 93.81 85 GLU A O 1
ATOM 654 N N . LYS A 1 86 ? 17.264 -0.053 -21.142 1.00 93.31 86 LYS A N 1
ATOM 655 C CA . LYS A 1 86 ? 17.405 1.333 -20.685 1.00 93.31 86 LYS A CA 1
ATOM 656 C C . LYS A 1 86 ? 16.357 1.694 -19.625 1.00 93.31 86 LYS A C 1
ATOM 658 O O . LYS A 1 86 ? 16.655 2.430 -18.692 1.00 93.31 86 LYS A O 1
ATOM 663 N N . LEU A 1 87 ? 15.138 1.159 -19.729 1.00 93.69 87 LEU A N 1
ATOM 664 C CA . LEU A 1 87 ? 14.114 1.325 -18.689 1.00 93.69 87 LEU A CA 1
ATOM 665 C C . LEU A 1 87 ? 14.502 0.639 -17.367 1.00 93.69 87 LEU A C 1
ATOM 667 O O . LEU A 1 87 ? 14.173 1.164 -16.306 1.00 93.69 87 LEU A O 1
ATOM 671 N N . LYS A 1 88 ? 15.198 -0.508 -17.406 1.00 94.25 88 LYS A N 1
ATOM 672 C CA . LYS A 1 88 ? 15.723 -1.177 -16.199 1.00 94.25 88 LYS A CA 1
ATOM 673 C C . LYS A 1 88 ? 16.814 -0.342 -15.531 1.00 94.25 88 LYS A C 1
ATOM 675 O O . LYS A 1 88 ? 16.823 -0.217 -14.307 1.00 94.25 88 LYS A O 1
ATOM 680 N N . GLU A 1 89 ? 17.721 0.223 -16.325 1.00 91.81 89 GLU A N 1
ATOM 681 C CA . GLU A 1 89 ? 18.785 1.108 -15.836 1.00 91.81 89 GLU A CA 1
ATOM 682 C C . GLU A 1 89 ? 18.204 2.357 -15.163 1.00 91.81 89 GLU A C 1
ATOM 684 O O . GLU A 1 89 ? 18.628 2.716 -14.069 1.00 91.81 89 GLU A O 1
ATOM 689 N N . GLU A 1 90 ? 17.162 2.942 -15.750 1.00 91.00 90 GLU A N 1
ATOM 690 C CA . GLU A 1 90 ? 16.519 4.191 -15.313 1.00 91.00 90 GLU A CA 1
ATOM 691 C C . GLU A 1 90 ? 15.274 3.959 -14.429 1.00 91.00 90 GLU A C 1
ATOM 693 O O . GLU A 1 90 ? 14.389 4.815 -14.349 1.00 91.00 90 GLU A O 1
ATOM 698 N N . LEU A 1 91 ? 15.162 2.787 -13.788 1.00 91.38 91 LEU A N 1
ATOM 699 C CA . LEU A 1 91 ? 13.958 2.377 -13.053 1.00 91.38 91 LEU A CA 1
ATOM 700 C C . LEU A 1 91 ? 13.507 3.392 -11.985 1.00 91.38 91 LEU A C 1
ATOM 702 O O . LEU A 1 91 ? 12.317 3.647 -11.835 1.00 91.38 91 LEU A O 1
ATOM 706 N N . ASP A 1 92 ? 14.463 3.984 -11.275 1.00 88.06 92 ASP A N 1
ATOM 707 C CA . ASP A 1 92 ? 14.290 5.040 -10.268 1.00 88.06 92 ASP A CA 1
ATOM 708 C C . ASP A 1 92 ? 13.670 6.320 -10.842 1.00 88.06 92 ASP A C 1
ATOM 710 O O . ASP A 1 92 ? 12.978 7.031 -10.129 1.00 88.06 92 ASP A O 1
ATOM 714 N N . ARG A 1 93 ? 13.841 6.596 -12.137 1.00 85.75 93 ARG A N 1
ATOM 715 C CA . ARG A 1 93 ? 13.236 7.769 -12.783 1.00 85.75 93 ARG A CA 1
ATOM 716 C C . ARG A 1 93 ? 11.877 7.469 -13.391 1.00 85.75 93 ARG A C 1
ATOM 718 O O . ARG A 1 93 ? 11.019 8.345 -13.457 1.00 85.75 93 ARG A O 1
ATOM 725 N N . VAL A 1 94 ? 11.679 6.249 -13.888 1.00 88.19 94 VAL A N 1
ATOM 726 C CA . VAL A 1 94 ? 10.440 5.890 -14.596 1.00 88.19 94 VAL A CA 1
ATOM 727 C C . VAL A 1 94 ? 9.336 5.415 -13.653 1.00 88.19 94 VAL A C 1
ATOM 729 O O . VAL A 1 94 ? 8.164 5.622 -13.978 1.00 88.19 94 VAL A O 1
ATOM 732 N N . TYR A 1 95 ? 9.675 4.838 -12.487 1.00 88.94 95 TYR A N 1
ATOM 733 C CA . TYR A 1 95 ? 8.674 4.257 -11.579 1.00 88.94 95 TYR A CA 1
ATOM 734 C C . TYR A 1 95 ? 7.621 5.278 -11.137 1.00 88.94 95 TYR A C 1
ATOM 736 O O . TYR A 1 95 ? 6.456 4.917 -10.998 1.00 88.94 95 TYR A O 1
ATOM 744 N N . GLU A 1 96 ? 7.996 6.548 -10.967 1.00 84.19 96 GLU A N 1
ATOM 745 C CA . GLU A 1 96 ? 7.079 7.593 -10.500 1.00 84.19 96 GLU A CA 1
ATOM 746 C C . GLU A 1 96 ? 5.891 7.791 -11.436 1.00 84.19 96 GLU A C 1
ATOM 748 O O . GLU A 1 96 ? 4.781 8.097 -11.001 1.00 84.19 96 GLU A O 1
ATOM 753 N N . ARG A 1 97 ? 6.103 7.581 -12.740 1.00 88.12 97 ARG A N 1
ATOM 754 C CA . ARG A 1 97 ? 5.019 7.596 -13.723 1.00 88.12 97 ARG A CA 1
ATOM 755 C C . ARG A 1 97 ? 4.350 6.261 -13.852 1.00 88.12 97 ARG A C 1
ATOM 757 O O . ARG A 1 97 ? 3.136 6.237 -14.035 1.00 88.12 97 ARG A O 1
ATOM 764 N N . GLY A 1 98 ? 5.107 5.176 -13.808 1.00 92.00 98 GLY A N 1
ATOM 765 C CA . GLY A 1 98 ? 4.572 3.834 -13.925 1.00 92.00 98 GLY A CA 1
ATOM 766 C C . GLY A 1 98 ? 5.612 2.792 -14.304 1.00 92.00 98 GLY A C 1
ATOM 767 O O . GLY A 1 98 ? 6.776 3.093 -14.547 1.00 92.00 98 GLY A O 1
ATOM 768 N N . LEU A 1 99 ? 5.162 1.548 -14.410 1.00 95.00 99 LEU A N 1
ATOM 769 C CA . LEU A 1 99 ? 5.965 0.408 -14.832 1.00 95.00 99 LEU A CA 1
ATOM 770 C C . LEU A 1 99 ? 5.445 -0.093 -16.183 1.00 95.00 99 LEU A C 1
ATOM 772 O O . LEU A 1 99 ? 4.498 -0.878 -16.194 1.00 95.00 99 LEU A O 1
ATOM 776 N N . PRO A 1 100 ? 6.024 0.318 -17.326 1.00 95.1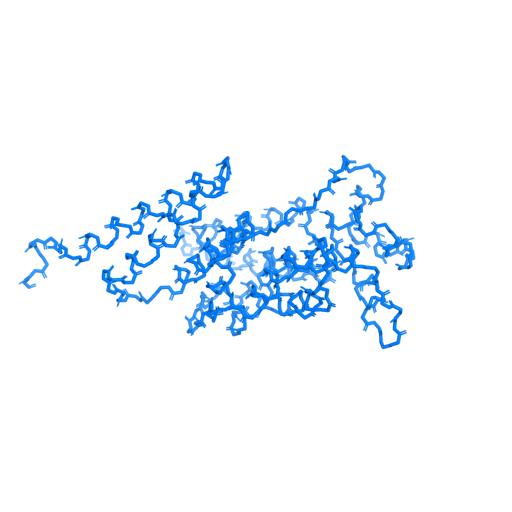9 100 PRO A N 1
ATOM 777 C CA . PRO A 1 100 ? 5.549 -0.144 -18.624 1.00 95.19 100 PRO A CA 1
ATOM 778 C C . PRO A 1 100 ? 5.540 -1.674 -18.737 1.00 95.19 100 PRO A C 1
ATOM 780 O O . PRO A 1 100 ? 6.440 -2.348 -18.235 1.00 95.19 100 PRO A O 1
ATOM 783 N N . THR A 1 101 ? 4.564 -2.238 -19.448 1.00 92.81 101 THR A N 1
ATOM 784 C CA . THR A 1 101 ? 4.428 -3.697 -19.622 1.00 92.81 101 THR A CA 1
ATOM 785 C C . THR A 1 101 ? 5.683 -4.334 -20.222 1.00 92.81 101 THR A C 1
ATOM 787 O O . THR A 1 101 ? 6.079 -5.419 -19.811 1.00 92.81 101 THR A O 1
ATOM 790 N N . THR A 1 102 ? 6.343 -3.646 -21.159 1.00 93.56 102 THR A N 1
ATOM 791 C CA . THR A 1 102 ? 7.590 -4.105 -21.794 1.00 93.56 102 THR A CA 1
ATOM 792 C C . THR A 1 102 ? 8.737 -4.218 -20.790 1.00 93.56 102 THR A C 1
ATOM 794 O O . THR A 1 102 ? 9.464 -5.209 -20.792 1.00 93.56 102 THR A O 1
ATOM 797 N N . LEU A 1 103 ? 8.856 -3.250 -19.875 1.00 95.44 103 LEU A N 1
ATOM 798 C CA . LEU A 1 103 ? 9.796 -3.307 -18.757 1.00 95.44 103 LEU A CA 1
ATOM 799 C C . LEU A 1 103 ? 9.463 -4.482 -17.830 1.00 95.44 103 LEU A C 1
ATOM 801 O O . LEU A 1 103 ? 10.339 -5.291 -17.537 1.00 95.44 103 LEU A O 1
ATOM 805 N N . GLN A 1 104 ? 8.201 -4.618 -17.421 1.00 95.50 104 GLN A N 1
ATOM 806 C CA . GLN A 1 104 ? 7.760 -5.712 -16.554 1.00 95.50 104 GLN A CA 1
ATOM 807 C C . GLN A 1 104 ? 8.099 -7.092 -17.144 1.00 95.50 104 GLN A C 1
ATOM 809 O O . GLN A 1 104 ? 8.750 -7.906 -16.496 1.00 95.50 104 GLN A O 1
ATOM 814 N N . GLN A 1 105 ? 7.729 -7.322 -18.406 1.00 94.94 105 GLN A N 1
ATOM 815 C CA . GLN A 1 105 ? 8.026 -8.562 -19.128 1.00 94.94 105 GLN A CA 1
ATOM 816 C C . GLN A 1 105 ? 9.529 -8.830 -19.216 1.00 94.94 105 GLN A C 1
ATOM 818 O O . GLN A 1 105 ? 9.958 -9.967 -19.073 1.00 94.94 105 GLN A O 1
ATOM 823 N N . SER A 1 106 ? 10.343 -7.793 -19.422 1.00 96.06 106 SER A N 1
ATOM 824 C CA . SER A 1 106 ? 11.796 -7.943 -19.536 1.00 96.06 106 SER A CA 1
ATOM 825 C C . SER A 1 106 ? 12.501 -8.283 -18.218 1.00 96.06 106 SER A C 1
ATOM 827 O O . SER A 1 106 ? 13.589 -8.860 -18.250 1.00 96.06 106 SER A O 1
ATOM 829 N N . ILE A 1 107 ? 11.929 -7.889 -17.075 1.00 96.06 107 ILE A N 1
ATOM 830 C CA . ILE A 1 107 ? 12.447 -8.210 -15.736 1.00 96.06 107 ILE A CA 1
ATOM 831 C C . ILE A 1 107 ? 12.074 -9.647 -15.363 1.00 96.06 107 ILE A C 1
ATOM 833 O O . ILE A 1 107 ? 12.859 -10.342 -14.726 1.00 96.06 107 ILE A O 1
ATOM 837 N N . GLU A 1 108 ? 10.894 -10.098 -15.785 1.00 94.38 108 GLU A N 1
ATOM 838 C CA . GLU A 1 108 ? 10.320 -11.386 -15.379 1.00 94.38 108 GLU A CA 1
ATOM 839 C C . GLU A 1 108 ? 10.441 -12.488 -16.424 1.00 94.38 108 GLU A C 1
ATOM 841 O O . GLU A 1 108 ? 9.987 -13.612 -16.200 1.00 94.38 108 GLU A O 1
ATOM 846 N N . ALA A 1 109 ? 11.050 -12.184 -17.568 1.00 95.19 109 ALA A N 1
ATOM 847 C CA . ALA A 1 109 ? 11.303 -13.172 -18.597 1.00 95.19 109 ALA A CA 1
ATOM 848 C C . ALA A 1 109 ? 12.107 -14.353 -18.015 1.00 95.19 109 ALA A C 1
ATOM 850 O O . ALA A 1 109 ? 13.061 -14.142 -17.256 1.00 95.19 109 ALA A O 1
ATOM 851 N N . PRO A 1 110 ? 11.778 -15.603 -18.385 1.00 94.38 110 PRO A N 1
ATOM 852 C CA . PRO A 1 110 ? 12.592 -16.754 -18.018 1.00 94.38 110 PRO A CA 1
ATOM 853 C C . PRO A 1 110 ? 14.057 -16.545 -18.426 1.00 94.38 110 PRO A C 1
ATOM 855 O O . PRO A 1 110 ? 14.347 -16.229 -19.578 1.00 94.38 110 PRO A O 1
ATOM 858 N N . GLY A 1 111 ? 14.982 -16.703 -17.476 1.00 92.44 111 GLY A N 1
ATOM 859 C CA . GLY A 1 111 ? 16.414 -16.486 -17.707 1.00 92.44 111 GLY A CA 1
ATOM 860 C C . GLY A 1 111 ? 16.864 -15.020 -17.696 1.00 92.44 111 GLY A C 1
ATOM 861 O O . GLY A 1 111 ? 18.038 -14.758 -17.961 1.00 92.44 111 GLY A O 1
ATOM 862 N N . ALA A 1 112 ? 15.983 -14.064 -17.374 1.00 93.38 112 ALA A N 1
ATOM 863 C CA . ALA A 1 112 ? 16.380 -12.675 -17.173 1.00 93.38 112 ALA A CA 1
ATOM 864 C C . ALA A 1 112 ? 17.447 -12.563 -16.074 1.00 93.38 112 ALA A C 1
ATOM 866 O O . ALA A 1 112 ? 17.391 -13.232 -15.038 1.00 93.38 112 ALA A O 1
ATOM 867 N N . LYS A 1 113 ? 18.431 -11.687 -16.299 1.00 93.50 113 LYS A N 1
ATOM 868 C CA . LYS A 1 113 ? 19.459 -11.394 -15.300 1.00 93.50 113 LYS A CA 1
ATOM 869 C C . LYS A 1 113 ? 18.798 -10.768 -14.061 1.00 93.50 113 LYS A C 1
ATOM 871 O O . LYS A 1 113 ? 18.052 -9.800 -14.224 1.00 93.50 113 LYS A O 1
ATOM 876 N N . PRO A 1 114 ? 19.099 -11.250 -12.840 1.00 93.38 114 PRO A N 1
ATOM 877 C CA . PRO A 1 114 ? 18.591 -10.635 -11.621 1.00 93.38 114 PRO A CA 1
ATOM 878 C C . PRO A 1 114 ? 18.972 -9.157 -11.532 1.00 93.38 114 PRO A C 1
ATOM 880 O O . PRO A 1 114 ? 20.112 -8.777 -11.821 1.00 93.38 114 PRO A O 1
ATOM 883 N N . LEU A 1 115 ? 18.019 -8.329 -11.109 1.00 96.12 115 LEU A N 1
ATOM 884 C CA . LEU A 1 115 ? 18.272 -6.924 -10.823 1.00 96.12 115 LEU A CA 1
ATOM 885 C C . LEU A 1 115 ? 19.114 -6.779 -9.540 1.00 96.12 115 LEU A C 1
ATOM 887 O O . LEU A 1 115 ? 19.001 -7.602 -8.628 1.00 96.12 115 LEU A O 1
ATOM 891 N N . PRO A 1 116 ? 19.917 -5.707 -9.413 1.00 96.19 116 PRO A N 1
ATOM 892 C CA . PRO A 1 116 ? 20.487 -5.311 -8.127 1.00 96.19 116 PRO A CA 1
ATOM 893 C C . PRO A 1 116 ? 19.402 -5.129 -7.053 1.00 96.19 116 PRO A C 1
ATOM 895 O O . PRO A 1 116 ? 18.239 -4.868 -7.373 1.00 96.19 116 PRO A O 1
ATOM 898 N N . ALA A 1 117 ? 19.776 -5.229 -5.774 1.00 96.00 117 ALA A N 1
ATOM 899 C CA . ALA A 1 117 ? 18.823 -5.173 -4.661 1.00 96.00 117 ALA A CA 1
ATOM 900 C C . ALA A 1 117 ? 17.981 -3.884 -4.652 1.00 96.00 117 ALA A C 1
ATOM 902 O O . ALA A 1 117 ? 16.764 -3.945 -4.497 1.00 96.00 117 ALA A O 1
ATOM 903 N N . GLU A 1 118 ? 18.610 -2.739 -4.914 1.00 94.75 118 GLU A N 1
ATOM 904 C CA . GLU A 1 118 ? 17.942 -1.441 -5.039 1.00 94.75 118 GLU A CA 1
ATOM 905 C C . GLU A 1 118 ? 16.860 -1.440 -6.128 1.00 94.75 118 GLU A C 1
ATOM 907 O O . GLU A 1 118 ? 15.701 -1.129 -5.866 1.00 94.75 118 GLU A O 1
ATOM 912 N N . LYS A 1 119 ? 17.212 -1.845 -7.353 1.00 95.56 119 LYS A N 1
ATOM 913 C CA . LYS A 1 119 ? 16.276 -1.879 -8.487 1.00 95.56 119 LYS A CA 1
ATOM 914 C C . LYS A 1 119 ? 15.171 -2.915 -8.265 1.00 95.56 119 LYS A C 1
ATOM 916 O O . LYS A 1 119 ? 14.023 -2.672 -8.618 1.00 95.56 119 LYS A O 1
ATOM 921 N N . THR A 1 120 ? 15.487 -4.034 -7.615 1.00 96.88 120 THR A N 1
ATOM 922 C CA . THR A 1 120 ? 14.489 -5.035 -7.202 1.00 96.88 120 THR A CA 1
ATOM 923 C C . THR A 1 120 ? 13.493 -4.444 -6.203 1.00 96.88 120 THR A C 1
ATOM 925 O O . THR A 1 120 ? 12.288 -4.655 -6.337 1.00 96.88 120 THR A O 1
ATOM 928 N N . TYR A 1 121 ? 13.976 -3.665 -5.229 1.00 96.44 121 TYR A N 1
ATOM 929 C CA . TYR A 1 121 ? 13.132 -2.966 -4.263 1.00 96.44 121 TYR A CA 1
ATOM 930 C C . TYR A 1 121 ? 12.222 -1.934 -4.942 1.00 96.44 121 TYR A C 1
ATOM 932 O O . TYR A 1 121 ? 11.012 -1.968 -4.723 1.00 96.44 121 TYR A O 1
ATOM 940 N N . ILE A 1 122 ? 12.773 -1.070 -5.801 1.00 95.94 122 ILE A N 1
ATOM 941 C CA . ILE A 1 122 ? 11.999 -0.059 -6.545 1.00 95.94 122 ILE A CA 1
ATOM 942 C C . ILE A 1 122 ? 10.934 -0.736 -7.413 1.00 95.94 122 ILE A C 1
ATOM 944 O O . ILE A 1 122 ? 9.788 -0.293 -7.447 1.00 95.94 122 ILE A O 1
ATOM 948 N N . TYR A 1 123 ? 11.280 -1.843 -8.071 1.00 97.12 123 TYR A N 1
ATOM 949 C CA . TYR A 1 123 ? 10.332 -2.598 -8.882 1.00 97.12 123 TYR A CA 1
ATOM 950 C C . TYR A 1 123 ? 9.177 -3.163 -8.045 1.00 97.12 123 TYR A C 1
ATOM 952 O O . TYR A 1 123 ? 8.010 -2.959 -8.384 1.00 97.12 123 TYR A O 1
ATOM 960 N N . ALA A 1 124 ? 9.486 -3.814 -6.918 1.00 97.50 124 ALA A N 1
ATOM 961 C CA . ALA A 1 124 ? 8.477 -4.327 -5.994 1.00 97.50 124 ALA A CA 1
ATOM 962 C C . ALA A 1 124 ? 7.577 -3.208 -5.448 1.00 97.50 124 ALA A C 1
ATOM 964 O O . ALA A 1 124 ? 6.360 -3.371 -5.364 1.00 97.50 124 ALA A O 1
ATOM 965 N N . LEU A 1 125 ? 8.157 -2.057 -5.111 1.00 96.31 125 LEU A N 1
ATOM 966 C CA . LEU A 1 125 ? 7.409 -0.902 -4.634 1.00 96.31 125 LEU A CA 1
ATOM 967 C C . LEU A 1 125 ? 6.500 -0.314 -5.724 1.00 96.31 125 LEU A C 1
ATOM 969 O O . LEU A 1 125 ? 5.347 0.006 -5.447 1.00 96.31 125 LEU A O 1
ATOM 973 N N . GLY A 1 126 ? 6.968 -0.230 -6.970 1.00 95.50 126 GLY A N 1
ATOM 974 C CA . GLY A 1 126 ? 6.144 0.204 -8.099 1.00 95.50 126 GLY A CA 1
ATOM 975 C C . GLY A 1 126 ? 4.956 -0.732 -8.351 1.00 95.50 126 GLY A C 1
ATOM 976 O O . GLY A 1 126 ? 3.846 -0.261 -8.591 1.00 95.50 126 GLY A O 1
ATOM 977 N N . LEU A 1 127 ? 5.145 -2.050 -8.216 1.00 96.69 127 LEU A N 1
ATOM 978 C CA . LEU A 1 127 ? 4.047 -3.024 -8.271 1.00 96.69 127 LEU A CA 1
ATOM 979 C C . LEU A 1 127 ? 3.049 -2.823 -7.118 1.00 96.69 127 LEU A C 1
ATOM 981 O O . LEU A 1 127 ? 1.839 -2.851 -7.337 1.00 96.69 127 LEU A O 1
ATOM 985 N N . ALA A 1 128 ? 3.533 -2.548 -5.905 1.00 96.25 128 ALA A N 1
ATOM 986 C CA . ALA A 1 128 ? 2.670 -2.228 -4.769 1.00 96.25 128 ALA A CA 1
ATOM 987 C C . ALA A 1 128 ? 1.865 -0.934 -5.002 1.00 96.25 128 ALA A C 1
ATOM 989 O O . ALA A 1 128 ? 0.667 -0.905 -4.722 1.00 96.25 128 ALA A O 1
ATOM 990 N N . HIS A 1 129 ? 2.472 0.109 -5.578 1.00 94.81 129 HIS A N 1
ATOM 991 C CA . HIS A 1 129 ? 1.768 1.339 -5.952 1.00 94.81 129 HIS A CA 1
ATOM 992 C C . HIS A 1 129 ? 0.729 1.117 -7.055 1.00 94.81 129 HIS A C 1
ATOM 994 O O . HIS A 1 129 ? -0.388 1.625 -6.938 1.00 94.81 129 HIS A O 1
ATOM 1000 N N . LEU A 1 130 ? 1.045 0.325 -8.089 1.00 93.38 130 LEU A N 1
ATOM 1001 C CA . LEU A 1 130 ? 0.046 -0.107 -9.073 1.00 93.38 130 LEU A CA 1
ATOM 1002 C C . LEU A 1 130 ? -1.129 -0.785 -8.371 1.00 93.38 130 LEU A C 1
ATOM 1004 O O . LEU A 1 130 ? -2.281 -0.443 -8.633 1.00 93.38 130 LEU A O 1
ATOM 1008 N N . SER A 1 131 ? -0.846 -1.674 -7.422 1.00 92.94 131 SER A N 1
ATOM 1009 C CA . SER A 1 131 ? -1.897 -2.362 -6.691 1.00 92.94 131 SER A CA 1
ATOM 1010 C C . SER A 1 131 ? -2.743 -1.452 -5.809 1.00 92.94 131 SER A C 1
ATOM 1012 O O . SER A 1 131 ? -3.954 -1.663 -5.742 1.00 92.94 131 SER A O 1
ATOM 1014 N N . GLN A 1 132 ? -2.158 -0.461 -5.132 1.00 92.25 132 GLN A N 1
ATOM 1015 C CA . GLN A 1 132 ? -2.936 0.531 -4.380 1.00 92.25 132 GLN A CA 1
ATOM 1016 C C . GLN A 1 132 ? -3.870 1.308 -5.299 1.00 92.25 132 GLN A C 1
ATOM 1018 O O . GLN A 1 132 ? -5.013 1.578 -4.934 1.00 92.25 132 GLN A O 1
ATOM 1023 N N . ARG A 1 133 ? -3.376 1.639 -6.493 1.00 90.12 133 ARG A N 1
ATOM 1024 C CA . ARG A 1 133 ? -4.068 2.490 -7.449 1.00 90.12 133 ARG A CA 1
ATOM 1025 C C . ARG A 1 133 ? -5.187 1.759 -8.184 1.00 90.12 133 ARG A C 1
ATOM 1027 O O . ARG A 1 133 ? -6.283 2.277 -8.301 1.00 90.12 133 ARG A O 1
ATOM 1034 N N . TYR A 1 134 ? -4.957 0.538 -8.648 1.00 89.19 134 TYR A N 1
ATOM 1035 C CA . TYR A 1 134 ? -5.953 -0.207 -9.431 1.00 89.19 134 TYR A CA 1
ATOM 1036 C C . TYR A 1 134 ? -6.723 -1.249 -8.630 1.00 89.19 134 TYR A C 1
ATOM 1038 O O . TYR A 1 134 ? -7.607 -1.909 -9.181 1.00 89.19 134 TYR A O 1
ATOM 1046 N N . PHE A 1 135 ? -6.406 -1.387 -7.341 1.00 87.69 135 PHE A N 1
ATOM 1047 C CA . PHE A 1 135 ? -6.926 -2.440 -6.479 1.00 87.69 135 PHE A CA 1
ATOM 1048 C C . PHE A 1 135 ? -6.641 -3.828 -7.076 1.00 87.69 135 PHE A C 1
ATOM 1050 O O . PHE A 1 135 ? -7.555 -4.599 -7.317 1.00 87.69 135 PHE A O 1
ATOM 1057 N N . THR A 1 136 ? -5.387 -4.156 -7.390 1.00 88.56 136 THR A N 1
ATOM 1058 C CA . THR A 1 136 ? -5.061 -5.412 -8.092 1.00 88.56 136 THR A CA 1
ATOM 1059 C C . THR A 1 136 ? -4.360 -6.415 -7.189 1.00 88.56 136 THR A C 1
ATOM 1061 O O . THR A 1 136 ? -3.144 -6.375 -7.025 1.00 88.56 136 THR A O 1
ATOM 1064 N N . ARG A 1 137 ? -5.102 -7.399 -6.652 1.00 93.19 137 ARG A N 1
ATOM 1065 C CA . ARG A 1 137 ? -4.517 -8.442 -5.779 1.00 93.19 137 ARG A CA 1
ATOM 1066 C C . ARG A 1 137 ? -3.233 -9.042 -6.363 1.00 93.19 137 ARG A C 1
ATOM 1068 O O . ARG A 1 137 ? -2.242 -9.194 -5.654 1.00 93.19 137 ARG A O 1
ATOM 1075 N N . ALA A 1 138 ? -3.261 -9.364 -7.656 1.00 94.06 138 ALA A N 1
ATOM 1076 C CA . ALA A 1 138 ? -2.146 -9.999 -8.348 1.00 94.06 138 ALA A CA 1
ATOM 1077 C C . ALA A 1 138 ? -0.846 -9.181 -8.266 1.00 94.06 138 ALA A C 1
ATOM 1079 O O . ALA A 1 138 ? 0.221 -9.771 -8.104 1.00 94.06 138 ALA A O 1
ATOM 1080 N N . ASP A 1 139 ? -0.914 -7.847 -8.321 1.00 95.44 139 ASP A N 1
ATOM 1081 C CA . ASP A 1 139 ? 0.285 -7.009 -8.251 1.00 95.44 139 ASP A CA 1
ATOM 1082 C C . ASP A 1 139 ? 0.832 -6.899 -6.830 1.00 95.44 139 ASP A C 1
ATOM 1084 O O . ASP A 1 139 ? 2.049 -6.885 -6.669 1.00 95.44 139 ASP A O 1
ATOM 1088 N N . PHE A 1 140 ? -0.013 -6.904 -5.791 1.00 94.94 140 PHE A N 1
ATOM 1089 C CA . PHE A 1 140 ? 0.473 -7.004 -4.409 1.00 94.94 140 PHE A CA 1
ATOM 1090 C C . PHE A 1 140 ? 1.156 -8.348 -4.135 1.00 94.94 140 PHE A C 1
ATOM 1092 O O . PHE A 1 140 ? 2.240 -8.379 -3.550 1.00 94.94 140 PHE A O 1
ATOM 1099 N N . GLU A 1 141 ? 0.564 -9.461 -4.576 1.00 96.38 141 GLU A N 1
ATOM 1100 C CA . GLU A 1 141 ? 1.178 -10.789 -4.433 1.00 96.38 141 GLU A CA 1
ATOM 1101 C C . GLU A 1 141 ? 2.521 -10.861 -5.172 1.00 96.38 141 GLU A C 1
ATOM 1103 O O . GLU A 1 141 ? 3.512 -11.388 -4.658 1.00 96.38 141 GLU A O 1
ATOM 1108 N N . ARG A 1 142 ? 2.572 -10.295 -6.379 1.00 96.56 142 ARG A N 1
ATOM 1109 C CA . ARG A 1 142 ? 3.779 -10.206 -7.200 1.00 96.56 142 ARG A CA 1
ATOM 1110 C C . ARG A 1 142 ? 4.840 -9.307 -6.566 1.00 96.56 142 ARG A C 1
ATOM 1112 O O . ARG A 1 142 ? 5.988 -9.733 -6.460 1.00 96.56 142 ARG A O 1
ATOM 1119 N N . ALA A 1 143 ? 4.462 -8.127 -6.072 1.00 97.50 143 ALA A N 1
ATOM 1120 C CA . ALA A 1 143 ? 5.335 -7.234 -5.312 1.00 97.50 143 ALA A CA 1
ATOM 1121 C C . ALA A 1 143 ? 5.953 -7.959 -4.112 1.00 97.50 143 ALA A C 1
ATOM 1123 O O . ALA A 1 143 ? 7.163 -7.880 -3.897 1.00 97.50 143 ALA A O 1
ATOM 1124 N N . GLY A 1 144 ? 5.141 -8.719 -3.370 1.00 97.62 144 GLY A N 1
ATOM 1125 C CA . GLY A 1 144 ? 5.608 -9.500 -2.231 1.00 97.62 144 GLY A CA 1
ATOM 1126 C C . GLY A 1 144 ? 6.628 -10.572 -2.621 1.00 97.62 144 GLY A C 1
ATOM 1127 O O . GLY A 1 144 ? 7.688 -10.655 -2.001 1.00 97.62 144 GLY A O 1
ATOM 1128 N N . LYS A 1 145 ? 6.368 -11.331 -3.696 1.00 97.38 145 LYS A N 1
ATOM 1129 C CA . LYS A 1 145 ? 7.302 -12.344 -4.227 1.00 97.38 145 LYS A CA 1
ATOM 1130 C C . LYS A 1 145 ? 8.634 -11.735 -4.669 1.00 97.38 145 LYS A C 1
ATOM 1132 O O . LYS A 1 145 ? 9.689 -12.260 -4.318 1.00 97.38 145 LYS A O 1
ATOM 1137 N N . VAL A 1 146 ? 8.598 -10.620 -5.402 1.00 97.44 146 VAL A N 1
ATOM 1138 C CA . VAL A 1 146 ? 9.811 -9.898 -5.826 1.00 97.44 146 VAL A CA 1
ATOM 1139 C C . VAL A 1 146 ? 10.592 -9.410 -4.601 1.00 97.44 146 VAL A C 1
ATOM 1141 O O . VAL A 1 146 ? 11.797 -9.642 -4.499 1.00 97.44 146 VAL A O 1
ATOM 1144 N N . ALA A 1 147 ? 9.909 -8.792 -3.633 1.00 97.69 147 ALA A N 1
ATOM 1145 C CA . ALA A 1 147 ? 10.534 -8.274 -2.420 1.00 97.69 147 ALA A CA 1
ATOM 1146 C C . ALA A 1 147 ? 11.151 -9.382 -1.549 1.00 97.69 147 ALA A C 1
ATOM 1148 O O . ALA A 1 147 ? 12.213 -9.188 -0.952 1.00 97.69 147 ALA A O 1
ATOM 1149 N N . GLN A 1 148 ? 10.545 -10.571 -1.506 1.00 97.19 148 GLN A N 1
ATOM 1150 C CA . GLN A 1 148 ? 11.080 -11.712 -0.764 1.00 97.19 148 GLN A CA 1
ATOM 1151 C C . GLN A 1 148 ? 12.504 -12.083 -1.211 1.00 97.19 148 GLN A C 1
ATOM 1153 O O . GLN A 1 148 ? 13.335 -12.436 -0.368 1.00 97.19 148 GLN A O 1
ATOM 1158 N N . GLY A 1 149 ? 12.817 -11.927 -2.504 1.00 96.31 149 GLY A N 1
ATOM 1159 C CA . GLY A 1 149 ? 14.145 -12.195 -3.068 1.00 96.31 149 GLY A CA 1
ATOM 1160 C C . GLY A 1 149 ? 15.270 -11.350 -2.457 1.00 96.31 149 GLY A C 1
ATOM 1161 O O . GLY A 1 149 ? 16.419 -11.785 -2.431 1.00 96.31 149 GLY A O 1
ATOM 1162 N N . ILE A 1 150 ? 14.940 -10.184 -1.894 1.00 97.62 150 ILE A N 1
ATOM 1163 C CA . ILE A 1 150 ? 15.895 -9.251 -1.275 1.00 97.62 150 ILE A CA 1
ATOM 1164 C C . ILE A 1 150 ? 15.631 -9.032 0.222 1.00 97.62 150 ILE A C 1
ATOM 1166 O O . ILE A 1 150 ? 16.212 -8.145 0.840 1.00 97.62 150 ILE A O 1
ATOM 1170 N N . ALA A 1 151 ? 14.795 -9.859 0.857 1.00 96.94 151 ALA A N 1
ATOM 1171 C CA . ALA A 1 151 ? 14.420 -9.693 2.266 1.00 96.94 151 ALA A CA 1
ATOM 1172 C C . ALA A 1 151 ? 15.603 -9.801 3.252 1.00 96.94 151 ALA A C 1
ATOM 1174 O O . ALA A 1 151 ? 15.500 -9.361 4.399 1.00 96.94 151 ALA A O 1
ATOM 1175 N N . LYS A 1 152 ? 16.724 -10.404 2.835 1.00 97.31 152 LYS A N 1
ATOM 1176 C CA . LYS A 1 152 ? 17.960 -10.518 3.632 1.00 97.31 152 LYS A CA 1
ATOM 1177 C C . LYS A 1 152 ? 18.975 -9.406 3.350 1.00 97.31 152 LYS A C 1
ATOM 1179 O O . LYS A 1 152 ? 20.023 -9.388 3.992 1.00 97.31 152 LYS A O 1
ATOM 1184 N N . ASP A 1 153 ? 18.689 -8.514 2.405 1.00 97.56 153 ASP A N 1
ATOM 1185 C CA . ASP A 1 153 ? 19.570 -7.399 2.079 1.00 97.56 153 ASP A CA 1
ATOM 1186 C C . ASP A 1 153 ? 19.737 -6.453 3.282 1.00 97.56 153 ASP A C 1
ATOM 1188 O O . ASP A 1 153 ? 18.793 -6.221 4.041 1.00 97.56 153 ASP A O 1
ATOM 1192 N N . LYS A 1 154 ? 20.946 -5.914 3.476 1.00 96.00 154 LYS A N 1
ATOM 1193 C CA . LYS A 1 154 ? 21.264 -5.074 4.643 1.00 96.00 154 LYS A CA 1
ATOM 1194 C C . LYS A 1 154 ? 20.593 -3.702 4.585 1.00 96.00 154 LYS A C 1
ATOM 1196 O O . LYS A 1 154 ? 20.251 -3.164 5.635 1.00 96.00 154 LYS A O 1
ATOM 1201 N N . THR A 1 155 ? 20.409 -3.158 3.388 1.00 94.50 155 THR A N 1
ATOM 1202 C CA . THR A 1 155 ? 19.888 -1.805 3.168 1.00 94.50 155 THR A CA 1
ATOM 1203 C C . THR A 1 155 ? 18.381 -1.845 2.944 1.00 94.50 155 THR A C 1
ATOM 1205 O O . THR A 1 155 ? 17.627 -1.122 3.593 1.00 94.50 155 THR A O 1
ATOM 1208 N N . TYR A 1 156 ? 17.914 -2.742 2.075 1.00 95.81 156 TYR A N 1
ATOM 1209 C CA . TYR A 1 156 ? 16.514 -2.796 1.645 1.00 95.81 156 TYR A CA 1
ATOM 1210 C C . TYR A 1 156 ? 15.695 -3.883 2.349 1.00 95.81 156 TYR A C 1
ATOM 1212 O O . TYR A 1 156 ? 14.467 -3.870 2.265 1.00 95.81 156 TYR A O 1
ATOM 1220 N N . GLY A 1 157 ? 16.328 -4.804 3.084 1.00 96.75 157 GLY A N 1
ATOM 1221 C CA . GLY A 1 157 ? 15.666 -6.000 3.613 1.00 96.75 157 GLY A CA 1
ATOM 1222 C C . GLY A 1 157 ? 14.486 -5.714 4.543 1.00 96.75 157 GLY A C 1
ATOM 1223 O O . GLY A 1 157 ? 13.474 -6.408 4.476 1.00 96.75 157 GLY A O 1
ATOM 1224 N N . ALA A 1 158 ? 14.554 -4.672 5.379 1.00 96.81 158 ALA A N 1
ATOM 1225 C CA . ALA A 1 158 ? 13.430 -4.294 6.242 1.00 96.81 158 ALA A CA 1
ATOM 1226 C C . ALA A 1 158 ? 12.207 -3.825 5.428 1.00 96.81 158 ALA A C 1
ATOM 1228 O O . ALA A 1 158 ? 11.096 -4.307 5.650 1.00 96.81 158 ALA A O 1
ATOM 1229 N N . ARG A 1 159 ? 12.417 -2.935 4.449 1.00 97.25 159 ARG A N 1
ATOM 1230 C CA . ARG A 1 159 ? 11.358 -2.420 3.561 1.00 97.25 159 ARG A CA 1
ATOM 1231 C C . ARG A 1 159 ? 10.805 -3.527 2.658 1.00 97.25 159 ARG A C 1
ATOM 1233 O O . ARG A 1 159 ? 9.596 -3.633 2.479 1.00 97.25 159 ARG A O 1
ATOM 1240 N N . ALA A 1 160 ? 11.670 -4.415 2.176 1.00 97.75 160 ALA A N 1
ATOM 1241 C CA . ALA A 1 160 ? 11.281 -5.578 1.392 1.00 97.75 160 ALA A CA 1
ATOM 1242 C C . ALA A 1 160 ? 10.420 -6.573 2.193 1.00 97.75 160 ALA A C 1
ATOM 1244 O O . ALA A 1 160 ? 9.414 -7.067 1.687 1.00 97.75 160 ALA A O 1
ATOM 1245 N N . LYS A 1 161 ? 10.743 -6.820 3.470 1.00 98.50 161 LYS A N 1
ATOM 1246 C CA . LYS A 1 161 ? 9.894 -7.642 4.351 1.00 98.50 161 LYS A CA 1
ATOM 1247 C C . LYS A 1 161 ? 8.504 -7.042 4.543 1.00 98.50 161 LYS A C 1
ATOM 1249 O O . LYS A 1 161 ? 7.538 -7.795 4.568 1.00 98.50 161 LYS A O 1
ATOM 1254 N N . LEU A 1 162 ? 8.391 -5.716 4.657 1.00 98.56 162 LEU A N 1
ATOM 1255 C CA . LEU A 1 162 ? 7.091 -5.042 4.734 1.00 98.56 162 LEU A CA 1
ATOM 1256 C C . LEU A 1 162 ? 6.262 -5.274 3.464 1.00 98.56 162 LEU A C 1
ATOM 1258 O O . LEU A 1 162 ? 5.099 -5.651 3.573 1.00 98.56 162 LEU A O 1
ATOM 1262 N N . LEU A 1 163 ? 6.860 -5.111 2.278 1.00 98.25 163 LEU A N 1
ATOM 1263 C CA . LEU A 1 163 ? 6.183 -5.384 1.003 1.00 98.25 163 LEU A CA 1
ATOM 1264 C C . LEU A 1 163 ? 5.777 -6.861 0.869 1.00 98.25 163 LEU A C 1
ATOM 1266 O O . LEU A 1 163 ? 4.659 -7.149 0.451 1.00 98.25 163 LEU A O 1
ATOM 1270 N N . SER A 1 164 ? 6.638 -7.793 1.290 1.00 98.44 164 SER A N 1
ATOM 1271 C CA . SER A 1 164 ? 6.315 -9.227 1.353 1.00 98.44 164 SER A CA 1
ATOM 1272 C C . SER A 1 164 ? 5.121 -9.501 2.268 1.00 98.44 164 SER A C 1
ATOM 1274 O O . SER A 1 164 ? 4.180 -10.177 1.863 1.00 98.44 164 SER A O 1
ATOM 1276 N N . ALA A 1 165 ? 5.120 -8.932 3.477 1.00 98.50 165 ALA A N 1
ATOM 1277 C CA . ALA A 1 165 ? 4.039 -9.102 4.443 1.00 98.50 165 ALA A CA 1
ATOM 1278 C C . ALA A 1 165 ? 2.712 -8.485 3.964 1.00 98.50 165 ALA A C 1
ATOM 1280 O O . ALA A 1 165 ? 1.649 -9.037 4.238 1.00 98.50 165 ALA A O 1
ATOM 1281 N N . LEU A 1 166 ? 2.760 -7.369 3.227 1.00 98.06 166 LEU A N 1
ATOM 1282 C CA . LEU A 1 166 ? 1.586 -6.811 2.553 1.00 98.06 166 LEU A CA 1
ATOM 1283 C C . LEU A 1 166 ? 1.079 -7.750 1.454 1.00 98.06 166 LEU A C 1
ATOM 1285 O O . LEU A 1 166 ? -0.113 -8.035 1.423 1.00 98.06 166 LEU A O 1
ATOM 1289 N N . GLY A 1 167 ? 1.963 -8.280 0.604 1.00 97.56 167 GLY A N 1
ATOM 1290 C CA . GLY A 1 167 ? 1.589 -9.258 -0.422 1.00 97.56 167 GLY A CA 1
ATOM 1291 C C . GLY A 1 167 ? 0.889 -10.489 0.161 1.00 97.56 167 GLY A C 1
ATOM 1292 O O . GLY A 1 167 ? -0.146 -10.905 -0.352 1.00 97.56 167 GLY A O 1
ATOM 1293 N N . GLU A 1 168 ? 1.392 -11.020 1.280 1.00 97.88 168 GLU A N 1
ATOM 1294 C CA . GLU A 1 168 ? 0.751 -12.120 2.019 1.00 97.88 168 GLU A CA 1
ATOM 1295 C C . GLU A 1 168 ? -0.623 -11.735 2.583 1.00 97.88 168 GLU A C 1
ATOM 1297 O O . GLU A 1 168 ? -1.575 -12.511 2.479 1.00 97.88 168 GLU A O 1
ATOM 1302 N N . ALA A 1 169 ? -0.753 -10.539 3.162 1.00 97.38 169 ALA A N 1
ATOM 1303 C CA . ALA A 1 169 ? -2.017 -10.079 3.730 1.00 97.38 169 ALA A CA 1
ATOM 1304 C C . ALA A 1 169 ? -3.099 -9.862 2.658 1.00 97.38 169 ALA A C 1
ATOM 1306 O O . ALA A 1 169 ? -4.284 -10.011 2.953 1.00 97.38 169 ALA A O 1
ATOM 1307 N N . MET A 1 170 ? -2.692 -9.552 1.423 1.00 95.94 170 MET A N 1
ATOM 1308 C CA . MET A 1 170 ? -3.574 -9.323 0.273 1.00 95.94 170 MET A CA 1
ATOM 1309 C C . MET A 1 170 ? -4.056 -10.605 -0.413 1.00 95.94 170 MET A C 1
ATOM 1311 O O . MET A 1 170 ? -4.953 -10.535 -1.256 1.00 95.94 170 MET A O 1
ATOM 1315 N N . VAL A 1 171 ? -3.540 -11.781 -0.040 1.00 94.56 171 VAL A N 1
ATOM 1316 C CA . VAL A 1 171 ? -4.052 -13.061 -0.547 1.00 94.56 171 VAL A CA 1
ATOM 1317 C C . VAL A 1 171 ? -5.552 -13.169 -0.244 1.00 94.56 171 VAL A C 1
ATOM 1319 O O . VAL A 1 171 ? -5.995 -12.974 0.888 1.00 94.56 171 VAL A O 1
ATOM 1322 N N . GLY A 1 172 ? -6.346 -13.458 -1.276 1.00 90.75 172 GLY A N 1
ATOM 1323 C CA . GLY A 1 172 ? -7.808 -13.535 -1.190 1.00 90.75 172 GLY A CA 1
ATOM 1324 C C . GLY A 1 172 ? -8.560 -12.197 -1.261 1.00 90.75 172 GLY A C 1
ATOM 1325 O O . GLY A 1 172 ? -9.788 -12.219 -1.250 1.00 90.75 172 GLY A O 1
ATOM 1326 N N . ALA A 1 173 ? -7.875 -11.053 -1.384 1.00 92.81 173 ALA A N 1
ATOM 1327 C CA . ALA A 1 173 ? -8.523 -9.767 -1.660 1.00 92.81 173 ALA A CA 1
ATOM 1328 C C . ALA A 1 173 ? -9.267 -9.785 -3.016 1.00 92.81 173 ALA A C 1
ATOM 1330 O O . ALA A 1 173 ? -8.971 -10.640 -3.863 1.00 92.81 173 ALA A O 1
ATOM 1331 N N . PRO A 1 174 ? -10.211 -8.855 -3.273 1.00 90.56 174 PRO A N 1
ATOM 1332 C CA . PRO A 1 174 ? -10.819 -8.728 -4.597 1.00 90.56 174 PRO A CA 1
ATOM 1333 C C . PRO A 1 174 ? -9.767 -8.542 -5.705 1.00 90.56 174 PRO A C 1
ATOM 1335 O O . PRO A 1 174 ? -8.775 -7.841 -5.516 1.00 90.56 174 PRO A O 1
ATOM 1338 N N . ASP A 1 175 ? -9.988 -9.179 -6.860 1.00 89.50 175 ASP A N 1
ATOM 1339 C CA . ASP A 1 175 ? -8.966 -9.249 -7.919 1.00 89.50 175 ASP A CA 1
ATOM 1340 C C . ASP A 1 175 ? -8.658 -7.890 -8.564 1.00 89.50 175 ASP A C 1
ATOM 1342 O O . ASP A 1 175 ? -7.525 -7.665 -8.985 1.00 89.50 175 ASP A O 1
ATOM 1346 N N . ASP A 1 176 ? -9.669 -7.026 -8.677 1.00 88.75 176 ASP A N 1
ATOM 1347 C CA . ASP A 1 176 ? -9.585 -5.717 -9.318 1.00 88.75 176 ASP A CA 1
ATOM 1348 C C . ASP A 1 176 ? -10.565 -4.704 -8.691 1.00 88.75 176 ASP A C 1
ATOM 1350 O O . ASP A 1 176 ? -11.465 -5.048 -7.907 1.00 88.75 176 ASP A O 1
ATOM 1354 N N . ALA A 1 177 ? -10.419 -3.433 -9.079 1.00 86.56 177 ALA A N 1
ATOM 1355 C CA . ALA A 1 177 ? -11.322 -2.357 -8.684 1.00 86.56 177 ALA A CA 1
ATOM 1356 C C . ALA A 1 177 ? -12.795 -2.646 -9.009 1.00 86.56 177 ALA A C 1
ATOM 1358 O O . ALA A 1 177 ? -13.666 -2.243 -8.241 1.00 86.56 177 ALA A O 1
ATOM 1359 N N . ALA A 1 178 ? -13.107 -3.344 -10.106 1.00 86.00 178 ALA A N 1
ATOM 1360 C CA . ALA A 1 178 ? -14.491 -3.627 -10.480 1.00 86.00 178 ALA A CA 1
ATOM 1361 C C . ALA A 1 178 ? -15.142 -4.603 -9.489 1.00 86.00 178 ALA A C 1
ATOM 1363 O O . ALA A 1 178 ? -16.228 -4.318 -8.973 1.00 86.00 178 ALA A O 1
ATOM 1364 N N . LYS A 1 179 ? -14.462 -5.707 -9.152 1.00 86.75 179 LYS A N 1
ATOM 1365 C CA . LYS A 1 179 ? -14.926 -6.651 -8.123 1.00 86.75 179 LYS A CA 1
ATOM 1366 C C . LYS A 1 179 ? -15.077 -5.968 -6.771 1.00 86.75 179 LYS A C 1
ATOM 1368 O O . LYS A 1 179 ? -16.086 -6.172 -6.100 1.00 86.75 179 LYS A O 1
ATOM 1373 N N . MET A 1 180 ? -14.127 -5.113 -6.404 1.00 87.56 180 MET A N 1
ATOM 1374 C CA . MET A 1 180 ? -14.190 -4.375 -5.146 1.00 87.56 180 MET A CA 1
ATOM 1375 C C . MET A 1 180 ? -15.315 -3.325 -5.117 1.00 87.56 180 MET A C 1
ATOM 1377 O O . MET A 1 180 ? -15.995 -3.174 -4.102 1.00 87.56 180 MET A O 1
ATOM 1381 N N . MET A 1 181 ? -15.594 -2.632 -6.224 1.00 82.50 181 MET A N 1
ATOM 1382 C CA . MET A 1 181 ? -16.740 -1.715 -6.308 1.00 82.50 181 MET A CA 1
ATOM 1383 C C . MET A 1 181 ? -18.068 -2.450 -6.130 1.00 82.50 181 MET A C 1
ATOM 1385 O O . MET A 1 181 ? -18.928 -1.980 -5.379 1.00 82.50 181 MET A O 1
ATOM 1389 N N . LEU A 1 182 ? -18.228 -3.601 -6.787 1.00 82.69 182 LEU A N 1
ATOM 1390 C CA . LEU A 1 182 ? -19.477 -4.363 -6.789 1.00 82.69 182 LEU A CA 1
ATOM 1391 C C . LEU A 1 182 ? -19.704 -5.127 -5.476 1.00 82.69 182 LEU A C 1
ATOM 1393 O O . LEU A 1 182 ? -20.792 -5.048 -4.911 1.00 82.69 182 LEU A O 1
ATOM 1397 N N . GLY A 1 183 ? -18.686 -5.831 -4.975 1.00 82.38 183 GLY A N 1
ATOM 1398 C CA . GLY A 1 183 ? -18.787 -6.716 -3.806 1.00 82.38 183 GLY A CA 1
ATOM 1399 C C . GLY A 1 183 ? -18.217 -6.148 -2.504 1.00 82.38 183 GLY A C 1
ATOM 1400 O O . GLY A 1 183 ? -18.391 -6.746 -1.445 1.00 82.38 183 GLY A O 1
ATOM 1401 N N . GLY A 1 184 ? -17.540 -4.997 -2.548 1.00 85.06 184 GLY A N 1
ATOM 1402 C CA . GLY A 1 184 ? -16.734 -4.528 -1.421 1.00 85.06 184 GLY A CA 1
ATOM 1403 C C . GLY A 1 184 ? -15.549 -5.460 -1.162 1.00 85.06 184 GLY A C 1
ATOM 1404 O O . GLY A 1 184 ? -15.007 -6.068 -2.083 1.00 85.06 184 GLY A O 1
ATOM 1405 N N . PHE A 1 185 ? -15.161 -5.584 0.106 1.00 84.94 185 PHE A N 1
ATOM 1406 C CA . PHE A 1 185 ? -14.133 -6.535 0.533 1.00 84.94 185 PHE A CA 1
ATOM 1407 C C . PHE A 1 185 ? -14.674 -7.965 0.736 1.00 84.94 185 PHE A C 1
ATOM 1409 O O . PHE A 1 185 ? -13.883 -8.886 0.899 1.00 84.94 185 PHE A O 1
ATOM 1416 N N . GLY A 1 186 ? -15.997 -8.172 0.657 1.00 83.06 186 GLY A N 1
ATOM 1417 C CA . GLY A 1 186 ? -16.625 -9.493 0.774 1.00 83.06 186 GLY A CA 1
ATOM 1418 C C . GLY A 1 186 ? -16.215 -10.247 2.044 1.00 83.06 186 GLY A C 1
ATOM 1419 O O . GLY A 1 186 ? -16.103 -9.650 3.111 1.00 83.06 186 GLY A O 1
ATOM 1420 N N . ASP A 1 187 ? -15.951 -11.548 1.896 1.00 86.38 187 ASP A N 1
ATOM 1421 C CA . ASP A 1 187 ? -15.481 -12.441 2.967 1.00 86.38 187 ASP A CA 1
ATOM 1422 C C . ASP A 1 187 ? -13.950 -12.476 3.111 1.00 86.38 187 ASP A C 1
ATOM 1424 O O . ASP A 1 187 ? -13.403 -13.359 3.781 1.00 86.38 187 ASP A O 1
ATOM 1428 N N . TRP A 1 188 ? -13.228 -11.559 2.458 1.00 92.81 188 TRP A N 1
ATOM 1429 C CA . TRP A 1 188 ? -11.777 -11.508 2.578 1.00 92.81 188 TRP A CA 1
ATOM 1430 C C . TRP A 1 188 ? -11.376 -11.227 4.029 1.00 92.81 188 TRP A C 1
ATOM 1432 O O . TRP A 1 188 ? -11.820 -10.260 4.646 1.00 92.81 188 TRP A O 1
ATOM 1442 N N . LYS A 1 189 ? -10.510 -12.090 4.564 1.00 94.19 189 LYS A N 1
ATOM 1443 C CA . LYS A 1 189 ? -9.933 -11.977 5.904 1.00 94.19 189 LYS A CA 1
ATOM 1444 C C . LYS A 1 189 ? -8.417 -11.846 5.755 1.00 94.19 189 LYS A C 1
ATOM 1446 O O . LYS A 1 189 ? -7.762 -12.863 5.510 1.00 94.19 189 LYS A O 1
ATOM 1451 N N . PRO A 1 190 ? -7.848 -10.634 5.857 1.00 95.81 190 PRO A N 1
ATOM 1452 C CA . PRO A 1 190 ? -6.427 -10.425 5.628 1.00 95.81 190 PRO A CA 1
ATOM 1453 C C . PRO A 1 190 ? -5.595 -11.190 6.660 1.00 95.81 190 PRO A C 1
ATOM 1455 O O . PRO A 1 190 ? -5.822 -11.092 7.869 1.00 95.81 190 PRO A O 1
ATOM 1458 N N . ASN A 1 191 ? -4.591 -11.935 6.195 1.00 97.06 191 ASN A N 1
ATOM 1459 C CA . ASN A 1 191 ? -3.636 -12.596 7.081 1.00 97.06 191 ASN A CA 1
ATOM 1460 C C . ASN A 1 191 ? -2.535 -11.614 7.499 1.00 97.06 191 ASN A C 1
ATOM 1462 O O . ASN A 1 191 ? -1.503 -11.487 6.844 1.00 97.06 191 ASN A O 1
ATOM 1466 N N . VAL A 1 192 ? -2.740 -10.928 8.623 1.00 98.19 192 VAL A N 1
ATOM 1467 C CA . VAL A 1 192 ? -1.810 -9.896 9.112 1.00 98.19 192 VAL A CA 1
ATOM 1468 C C . VAL A 1 192 ? -0.685 -10.433 10.007 1.00 98.19 192 VAL A C 1
ATOM 1470 O O . VAL A 1 192 ? 0.072 -9.649 10.573 1.00 98.19 192 VAL A O 1
ATOM 1473 N N . LYS A 1 193 ? -0.509 -11.756 10.136 1.00 98.44 193 LYS A N 1
ATOM 1474 C CA . LYS A 1 193 ? 0.487 -12.353 11.051 1.00 98.44 193 LYS A CA 1
ATOM 1475 C C . LYS A 1 193 ? 1.923 -11.893 10.763 1.00 98.44 193 LYS A C 1
ATOM 1477 O O . LYS A 1 193 ? 2.695 -11.643 11.695 1.00 98.44 193 LYS A O 1
ATOM 1482 N N . ALA A 1 194 ? 2.291 -11.784 9.486 1.00 98.25 194 ALA A N 1
ATOM 1483 C CA . ALA A 1 194 ? 3.612 -11.309 9.079 1.00 98.25 194 ALA A CA 1
ATOM 1484 C C . ALA A 1 194 ? 3.808 -9.824 9.430 1.00 98.25 194 ALA A C 1
ATOM 1486 O O . ALA A 1 194 ? 4.846 -9.453 9.983 1.00 98.25 194 ALA A O 1
ATOM 1487 N N . LEU A 1 195 ? 2.782 -8.993 9.209 1.00 98.69 195 LEU A N 1
ATOM 1488 C CA . LEU A 1 195 ? 2.784 -7.581 9.601 1.00 98.69 195 LEU A CA 1
ATOM 1489 C C . LEU A 1 195 ? 2.895 -7.426 11.124 1.00 98.69 195 LEU A C 1
ATOM 1491 O O . LEU A 1 195 ? 3.715 -6.646 11.597 1.00 98.69 195 LEU A O 1
ATOM 1495 N N . ASP A 1 196 ? 2.167 -8.232 11.898 1.00 98.62 196 ASP A N 1
ATOM 1496 C CA . ASP A 1 196 ? 2.231 -8.232 13.366 1.00 98.62 196 ASP A CA 1
ATOM 1497 C C . ASP A 1 196 ? 3.605 -8.621 13.893 1.00 98.62 196 ASP A C 1
ATOM 1499 O O . ASP A 1 196 ? 4.080 -8.087 14.896 1.00 98.62 196 ASP A O 1
ATOM 1503 N N . THR A 1 197 ? 4.261 -9.553 13.207 1.00 98.44 197 THR A N 1
ATOM 1504 C CA . THR A 1 197 ? 5.624 -9.959 13.545 1.00 98.44 197 THR A CA 1
ATOM 1505 C C . THR A 1 197 ? 6.601 -8.809 13.302 1.00 98.44 197 THR A C 1
ATOM 1507 O O . THR A 1 197 ? 7.423 -8.522 14.171 1.00 98.44 197 THR A O 1
ATOM 1510 N N . LEU A 1 198 ? 6.479 -8.099 12.174 1.00 98.19 198 LEU A N 1
ATOM 1511 C CA . LEU A 1 198 ? 7.294 -6.914 11.876 1.00 98.19 198 LEU A CA 1
ATOM 1512 C C . LEU A 1 198 ? 7.006 -5.750 12.833 1.00 98.19 198 LEU A C 1
ATOM 1514 O O . LEU A 1 198 ? 7.933 -5.056 13.249 1.00 98.19 198 LEU A O 1
ATOM 1518 N N . ALA A 1 199 ? 5.749 -5.571 13.236 1.00 98.44 199 ALA A N 1
ATOM 1519 C CA . ALA A 1 199 ? 5.303 -4.507 14.132 1.00 98.44 199 ALA A CA 1
ATOM 1520 C C . ALA A 1 199 ? 5.924 -4.572 15.540 1.00 98.44 199 ALA A C 1
ATOM 1522 O O . ALA A 1 199 ? 5.979 -3.560 16.240 1.00 98.44 199 ALA A O 1
ATOM 1523 N N . ARG A 1 200 ? 6.421 -5.744 15.961 1.00 97.62 200 ARG A N 1
ATOM 1524 C CA . ARG A 1 200 ? 7.169 -5.919 17.222 1.00 97.62 200 ARG A CA 1
ATOM 1525 C C . ARG A 1 200 ? 8.605 -5.391 17.155 1.00 97.62 200 ARG A C 1
ATOM 1527 O O . ARG A 1 200 ? 9.263 -5.306 18.189 1.00 97.62 200 ARG A O 1
ATOM 1534 N N . GLY A 1 201 ? 9.097 -5.084 15.955 1.00 96.31 201 GLY A N 1
ATOM 1535 C CA . GLY A 1 201 ? 10.417 -4.511 15.734 1.00 96.31 201 GLY A CA 1
ATOM 1536 C C . GLY A 1 201 ? 10.526 -3.046 16.167 1.00 96.31 201 GLY A C 1
ATOM 1537 O O . GLY A 1 201 ? 9.723 -2.523 16.941 1.00 96.31 201 GLY A O 1
ATOM 1538 N N . GLN A 1 202 ? 11.551 -2.374 15.648 1.00 93.38 202 GLN A N 1
ATOM 1539 C CA . GLN A 1 202 ? 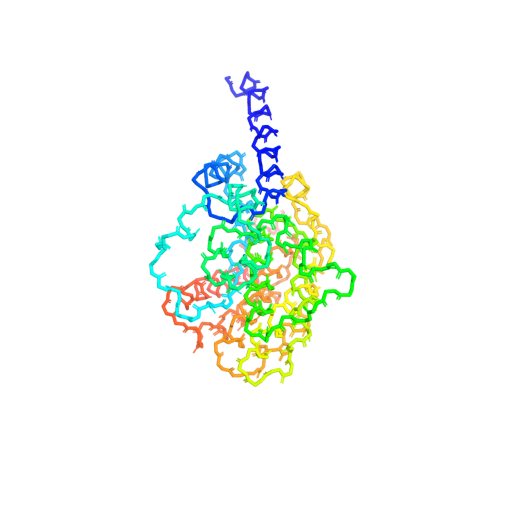11.833 -0.964 15.916 1.00 93.38 202 GLN A CA 1
ATOM 1540 C C . GLN A 1 202 ? 11.872 -0.157 14.615 1.00 93.38 202 GLN A C 1
ATOM 1542 O O . GLN A 1 202 ? 12.014 -0.711 13.525 1.00 93.38 202 GLN A O 1
ATOM 1547 N N . GLY A 1 203 ? 11.771 1.165 14.749 1.00 94.69 203 GLY A N 1
ATOM 1548 C CA . GLY A 1 203 ? 11.859 2.102 13.632 1.00 94.69 203 GLY A CA 1
ATOM 1549 C C . GLY A 1 203 ? 10.574 2.232 12.812 1.00 94.69 203 GLY A C 1
ATOM 1550 O O . GLY A 1 203 ? 9.510 1.724 13.167 1.00 94.69 203 GLY A O 1
ATOM 1551 N N . GLU A 1 204 ? 10.694 2.954 11.702 1.00 95.56 204 GLU A N 1
ATOM 1552 C CA . GLU A 1 204 ? 9.569 3.367 10.860 1.00 95.56 204 GLU A CA 1
ATOM 1553 C C . GLU A 1 204 ? 8.852 2.184 10.196 1.00 95.56 204 GLU A C 1
ATOM 1555 O O . GLU A 1 204 ? 7.626 2.132 10.194 1.00 95.56 204 GLU A O 1
ATOM 1560 N N . VAL A 1 205 ? 9.592 1.177 9.719 1.00 97.00 205 VAL A N 1
ATOM 1561 C CA . VAL A 1 205 ? 9.007 -0.021 9.089 1.00 97.00 205 VAL A CA 1
ATOM 1562 C C . VAL A 1 205 ? 8.099 -0.788 10.057 1.00 97.00 205 VAL A C 1
ATOM 1564 O O . VAL A 1 205 ? 7.021 -1.230 9.664 1.00 97.00 205 VAL A O 1
ATOM 1567 N N . ALA A 1 206 ? 8.496 -0.925 11.327 1.00 98.06 206 ALA A N 1
ATOM 1568 C CA . ALA A 1 206 ? 7.654 -1.557 12.343 1.00 98.06 206 ALA A CA 1
ATOM 1569 C C . ALA A 1 206 ? 6.371 -0.743 12.592 1.00 98.06 206 ALA A C 1
ATOM 1571 O O . ALA A 1 206 ? 5.293 -1.310 12.768 1.00 98.06 206 ALA A O 1
ATOM 1572 N N . ALA A 1 207 ? 6.469 0.587 12.549 1.00 98.19 207 ALA A N 1
ATOM 1573 C CA . ALA A 1 207 ? 5.329 1.485 12.686 1.00 98.19 207 ALA A CA 1
ATOM 1574 C C . ALA A 1 207 ? 4.353 1.374 11.501 1.00 98.19 207 ALA A C 1
ATOM 1576 O O . ALA A 1 207 ? 3.150 1.222 11.709 1.00 98.19 207 ALA A O 1
ATOM 1577 N N . MET A 1 208 ? 4.874 1.365 10.269 1.00 98.50 208 MET A N 1
ATOM 1578 C CA . MET A 1 208 ? 4.096 1.129 9.048 1.00 98.50 208 MET A CA 1
ATOM 1579 C C . MET A 1 208 ? 3.416 -0.245 9.076 1.00 98.50 208 MET A C 1
ATOM 1581 O O . MET A 1 208 ? 2.242 -0.353 8.737 1.00 98.50 208 MET A O 1
ATOM 1585 N N . ALA A 1 209 ? 4.114 -1.291 9.534 1.00 98.69 209 ALA A N 1
ATOM 1586 C CA . ALA A 1 209 ? 3.542 -2.629 9.669 1.00 98.69 209 ALA A CA 1
ATOM 1587 C C . ALA A 1 209 ? 2.368 -2.656 10.663 1.00 98.69 209 ALA A C 1
ATOM 1589 O O . ALA A 1 209 ? 1.320 -3.220 10.350 1.00 98.69 209 ALA A O 1
ATOM 1590 N N . ALA A 1 210 ? 2.511 -2.001 11.823 1.00 98.69 210 ALA A N 1
ATOM 1591 C CA . ALA A 1 210 ? 1.440 -1.880 12.813 1.00 98.69 210 ALA A CA 1
ATOM 1592 C C . ALA A 1 210 ? 0.219 -1.132 12.251 1.00 98.69 210 ALA A C 1
ATOM 1594 O O . ALA A 1 210 ? -0.913 -1.593 12.418 1.00 98.69 210 ALA A O 1
ATOM 1595 N N . PHE A 1 211 ? 0.453 -0.016 11.550 1.00 98.69 211 PHE A N 1
ATOM 1596 C CA . PHE A 1 211 ? -0.600 0.759 10.894 1.00 98.69 211 PHE A CA 1
ATOM 1597 C C . PHE A 1 211 ? -1.326 -0.073 9.835 1.00 98.69 211 PHE A C 1
ATOM 1599 O O . PHE A 1 211 ? -2.551 -0.169 9.858 1.00 98.69 211 PHE A O 1
ATOM 1606 N N . ASN A 1 212 ? -0.578 -0.707 8.930 1.00 98.50 212 ASN A N 1
ATOM 1607 C CA . ASN A 1 212 ? -1.138 -1.491 7.833 1.00 98.50 212 ASN A CA 1
ATOM 1608 C C . ASN A 1 212 ? -1.921 -2.702 8.340 1.00 98.50 212 ASN A C 1
ATOM 1610 O O . ASN A 1 212 ? -3.004 -2.972 7.832 1.00 98.50 212 ASN A O 1
ATOM 1614 N N . ALA A 1 213 ? -1.424 -3.399 9.367 1.00 98.62 213 ALA A N 1
ATOM 1615 C CA . ALA A 1 213 ? -2.147 -4.509 9.979 1.00 98.62 213 ALA A CA 1
ATOM 1616 C C . ALA A 1 213 ? -3.494 -4.053 10.558 1.00 98.62 213 ALA A C 1
ATOM 1618 O O . ALA A 1 213 ? -4.518 -4.681 10.299 1.00 98.62 213 ALA A O 1
ATOM 1619 N N . ALA A 1 214 ? -3.506 -2.945 11.309 1.00 98.50 214 ALA A N 1
ATOM 1620 C CA . ALA A 1 214 ? -4.740 -2.376 11.848 1.00 98.50 214 ALA A CA 1
ATOM 1621 C C . ALA A 1 214 ? -5.697 -1.937 10.735 1.00 98.50 214 ALA A C 1
ATOM 1623 O O . ALA A 1 214 ? -6.884 -2.231 10.790 1.00 98.50 214 ALA A O 1
ATOM 1624 N N . PHE A 1 215 ? -5.170 -1.287 9.698 1.00 97.81 215 PHE A N 1
ATOM 1625 C CA . PHE A 1 215 ? -5.970 -0.769 8.598 1.00 97.81 215 PHE A CA 1
ATOM 1626 C C . PHE A 1 215 ? -6.617 -1.865 7.765 1.00 97.81 215 PHE A C 1
ATOM 1628 O O . PHE A 1 215 ? -7.806 -1.781 7.481 1.00 97.81 215 PHE A O 1
ATOM 1635 N N . LEU A 1 216 ? -5.881 -2.923 7.427 1.00 96.56 216 LEU A N 1
ATOM 1636 C CA . LEU A 1 216 ? -6.448 -4.062 6.708 1.00 96.56 216 LEU A CA 1
ATOM 1637 C C . LEU A 1 216 ? -7.567 -4.733 7.511 1.00 96.56 216 LEU A C 1
ATOM 1639 O O . LEU A 1 216 ? -8.625 -5.013 6.956 1.00 96.56 216 LEU A O 1
ATOM 1643 N N . LEU A 1 217 ? -7.370 -4.923 8.818 1.00 96.94 217 LEU A N 1
ATOM 1644 C CA . LEU A 1 217 ? -8.410 -5.449 9.702 1.00 96.94 217 LEU A CA 1
ATOM 1645 C C . LEU A 1 217 ? -9.617 -4.499 9.799 1.00 96.94 217 LEU A C 1
ATOM 1647 O O . LEU A 1 217 ? -10.759 -4.949 9.768 1.00 96.94 217 LEU A O 1
ATOM 1651 N N . GLU A 1 218 ? -9.406 -3.186 9.882 1.00 95.50 218 GLU A N 1
ATOM 1652 C CA . GLU A 1 218 ? -10.498 -2.203 9.885 1.00 95.50 218 GLU A CA 1
ATOM 1653 C C . GLU A 1 218 ? -11.335 -2.277 8.596 1.00 95.50 218 GLU A C 1
ATOM 1655 O O . GLU A 1 218 ? -12.564 -2.234 8.657 1.00 95.50 218 GLU A O 1
ATOM 1660 N N . LEU A 1 219 ? -10.694 -2.437 7.431 1.00 92.06 219 LEU A N 1
ATOM 1661 C CA . LEU A 1 219 ? -11.383 -2.553 6.138 1.00 92.06 219 LEU A CA 1
ATOM 1662 C C . LEU A 1 219 ? -12.310 -3.769 6.057 1.00 92.06 219 LEU A C 1
ATOM 1664 O O . LEU A 1 219 ? -13.317 -3.723 5.348 1.00 92.06 219 LEU A O 1
ATOM 1668 N N . THR A 1 220 ? -11.966 -4.838 6.770 1.00 92.81 220 THR A N 1
ATOM 1669 C CA . THR A 1 220 ? -12.708 -6.103 6.795 1.00 92.81 220 THR A CA 1
ATOM 1670 C C . THR A 1 220 ? -13.350 -6.359 8.157 1.00 92.81 220 THR A C 1
ATOM 1672 O O . THR A 1 220 ? -13.556 -7.514 8.535 1.00 92.81 220 THR A O 1
ATOM 1675 N N . ALA A 1 221 ? -13.620 -5.301 8.930 1.00 92.81 221 ALA A N 1
ATOM 1676 C CA . ALA A 1 221 ? -14.221 -5.435 10.248 1.00 92.81 221 ALA A CA 1
ATOM 1677 C C . ALA A 1 221 ? -15.579 -6.159 10.143 1.00 92.81 221 ALA A C 1
ATOM 1679 O O . ALA A 1 221 ? -16.400 -5.796 9.293 1.00 92.81 221 ALA A O 1
ATOM 1680 N N . PRO A 1 222 ? -15.844 -7.172 10.991 1.00 90.94 222 PRO A N 1
ATOM 1681 C CA . PRO A 1 222 ? -17.150 -7.819 11.038 1.00 90.94 222 PRO A CA 1
ATOM 1682 C C . PRO A 1 222 ? -18.268 -6.802 11.291 1.00 90.94 222 PRO A C 1
ATOM 1684 O O . PRO A 1 222 ? -18.088 -5.862 12.063 1.00 90.94 222 PRO A O 1
ATOM 1687 N N . GLN A 1 223 ? -19.449 -7.018 10.698 1.00 86.75 223 GLN A N 1
ATOM 1688 C CA . GLN A 1 223 ? -20.608 -6.137 10.918 1.00 86.75 223 GLN A CA 1
ATOM 1689 C C . GLN A 1 223 ? -20.992 -6.038 12.402 1.00 86.75 223 GLN A C 1
ATOM 1691 O O . GLN A 1 223 ? -21.412 -4.981 12.861 1.00 86.75 223 GLN A O 1
ATOM 1696 N N . VAL A 1 224 ? -20.808 -7.134 13.145 1.00 89.19 224 VAL A N 1
ATOM 1697 C CA . VAL A 1 224 ? -21.036 -7.223 14.592 1.00 89.19 224 VAL A CA 1
ATOM 1698 C C . VAL A 1 224 ? -19.698 -7.498 15.283 1.00 89.19 224 VAL A C 1
ATOM 1700 O O . VAL A 1 224 ? -19.460 -8.576 15.821 1.00 89.19 224 VAL A O 1
ATOM 1703 N N . ALA A 1 225 ? -18.767 -6.551 15.177 1.00 92.50 225 ALA A N 1
ATOM 1704 C CA . ALA A 1 225 ? -17.492 -6.625 15.880 1.00 92.50 225 ALA A CA 1
ATOM 1705 C C . ALA A 1 225 ? -17.661 -6.229 17.355 1.00 92.50 225 ALA A C 1
ATOM 1707 O O . ALA A 1 225 ? -18.292 -5.221 17.665 1.00 92.50 225 ALA A O 1
ATOM 1708 N N . GLU A 1 226 ? -17.069 -7.001 18.264 1.00 95.81 226 GLU A N 1
ATOM 1709 C CA . GLU A 1 226 ? -17.085 -6.706 19.699 1.00 95.81 226 GLU A CA 1
ATOM 1710 C C . GLU A 1 226 ? -16.201 -5.499 20.053 1.00 95.81 226 GLU A C 1
ATOM 1712 O O . GLU A 1 226 ? -15.272 -5.143 19.326 1.00 95.81 226 GLU A O 1
ATOM 1717 N N . ALA A 1 227 ? -16.426 -4.893 21.223 1.00 96.44 227 ALA A N 1
ATOM 1718 C CA . ALA A 1 227 ? -15.599 -3.787 21.711 1.00 96.44 227 ALA A CA 1
ATOM 1719 C C . ALA A 1 227 ? -14.099 -4.150 21.796 1.00 96.44 227 ALA A C 1
ATOM 1721 O O . ALA A 1 227 ? -13.243 -3.309 21.522 1.00 96.44 227 ALA A O 1
ATOM 1722 N N . SER A 1 228 ? -13.777 -5.407 22.123 1.00 97.06 228 SER A N 1
ATOM 1723 C CA . SER A 1 228 ? -12.407 -5.941 22.188 1.00 97.06 228 SER A CA 1
ATOM 1724 C C . SER A 1 228 ? -11.668 -5.833 20.846 1.00 97.06 228 SER A C 1
ATOM 1726 O O . SER A 1 228 ? -10.506 -5.424 20.814 1.00 97.06 228 SER A O 1
ATOM 1728 N N . TYR A 1 229 ? -12.359 -6.099 19.733 1.00 97.69 229 TYR A N 1
ATOM 1729 C CA . TYR A 1 229 ? -11.819 -5.976 18.378 1.00 97.69 229 TYR A CA 1
ATOM 1730 C C . TYR A 1 229 ? -11.337 -4.549 18.096 1.00 97.69 229 TYR A C 1
ATOM 1732 O O . TYR A 1 229 ? -10.197 -4.320 17.688 1.00 97.69 229 TYR A O 1
ATOM 1740 N N . TRP A 1 230 ? -12.193 -3.568 18.382 1.00 97.81 230 TRP A N 1
ATOM 1741 C CA . TRP A 1 230 ? -11.892 -2.154 18.174 1.00 97.81 230 TRP A CA 1
ATOM 1742 C C . TRP A 1 230 ? -10.803 -1.640 19.123 1.00 97.81 230 TRP A C 1
ATOM 1744 O O . TRP A 1 230 ? -9.954 -0.847 18.713 1.00 97.81 230 TRP A O 1
ATOM 1754 N N . GLN A 1 231 ? -10.752 -2.135 20.363 1.00 98.25 231 GLN A N 1
ATOM 1755 C CA . GLN A 1 231 ? -9.646 -1.844 21.282 1.00 98.25 231 GLN A CA 1
ATOM 1756 C C . GLN A 1 231 ? -8.305 -2.351 20.744 1.00 98.25 231 GLN A C 1
ATOM 1758 O O . GLN A 1 231 ? -7.291 -1.663 20.873 1.00 98.25 231 GLN A O 1
ATOM 1763 N N . ASP A 1 232 ? -8.275 -3.530 20.127 1.00 98.06 232 ASP A N 1
ATOM 1764 C CA . ASP A 1 232 ? -7.049 -4.071 19.544 1.00 98.06 232 ASP A CA 1
ATOM 1765 C C . ASP A 1 232 ? -6.589 -3.276 18.317 1.00 98.06 232 ASP A C 1
ATOM 1767 O O . ASP A 1 232 ? -5.390 -3.004 18.185 1.00 98.06 232 ASP A O 1
ATOM 1771 N N . LEU A 1 233 ? -7.517 -2.808 17.474 1.00 98.31 233 LEU A N 1
ATOM 1772 C CA . LEU A 1 233 ? -7.204 -1.851 16.405 1.00 98.31 233 LEU A CA 1
ATOM 1773 C C . LEU A 1 233 ? -6.621 -0.550 16.965 1.00 98.31 233 LEU A C 1
ATOM 1775 O O . LEU A 1 233 ? -5.565 -0.100 16.511 1.00 98.31 233 LEU A O 1
ATOM 1779 N N . ALA A 1 234 ? -7.244 0.014 18.003 1.00 98.50 234 ALA A N 1
ATOM 1780 C CA . ALA A 1 234 ? -6.759 1.225 18.655 1.00 98.50 234 ALA A CA 1
ATOM 1781 C C . ALA A 1 234 ? -5.331 1.067 19.201 1.00 98.50 234 ALA A C 1
ATOM 1783 O O . ALA A 1 234 ? -4.499 1.959 19.023 1.00 98.50 234 ALA A O 1
ATOM 1784 N N . LYS A 1 235 ? -5.013 -0.075 19.829 1.00 98.44 235 LYS A N 1
ATOM 1785 C CA . LYS A 1 235 ? -3.657 -0.369 20.332 1.00 98.44 235 LYS A CA 1
ATOM 1786 C C . LYS A 1 235 ? -2.627 -0.391 19.204 1.00 98.44 235 LYS A C 1
ATOM 1788 O O . LYS A 1 235 ? -1.540 0.164 19.364 1.00 98.44 235 LYS A O 1
ATOM 1793 N N . ARG A 1 236 ? -2.952 -1.021 18.072 1.00 98.56 236 ARG A N 1
ATOM 1794 C CA . ARG A 1 236 ? -2.059 -1.110 16.904 1.00 98.56 236 ARG A CA 1
ATOM 1795 C C . ARG A 1 236 ? -1.800 0.268 16.296 1.00 98.56 236 ARG A C 1
ATOM 1797 O O . ARG A 1 236 ? -0.643 0.619 16.071 1.00 98.56 236 ARG A O 1
ATOM 1804 N N . TYR A 1 237 ? -2.844 1.077 16.117 1.00 98.69 237 TYR A N 1
ATOM 1805 C CA . TYR A 1 237 ? -2.700 2.449 15.632 1.00 98.69 237 TYR A CA 1
ATOM 1806 C C . TYR A 1 237 ? -1.908 3.341 16.590 1.00 98.69 237 TYR A C 1
ATOM 1808 O O . TYR A 1 237 ? -0.998 4.037 16.147 1.00 98.69 237 TYR A O 1
ATOM 1816 N N . ALA A 1 238 ? -2.157 3.257 17.898 1.00 98.44 238 ALA A N 1
ATOM 1817 C CA . ALA A 1 238 ? -1.370 3.983 18.897 1.00 98.44 238 ALA A CA 1
ATOM 1818 C C . ALA A 1 238 ? 0.105 3.534 18.920 1.00 98.44 238 ALA A C 1
ATOM 1820 O O . ALA A 1 238 ? 1.011 4.330 19.164 1.00 98.44 238 ALA A O 1
ATOM 1821 N N . ALA A 1 239 ? 0.387 2.254 18.653 1.00 97.62 239 ALA A N 1
ATOM 1822 C CA . ALA A 1 239 ? 1.757 1.765 18.516 1.00 97.62 239 ALA A CA 1
ATOM 1823 C C . ALA A 1 239 ? 2.450 2.310 17.253 1.00 97.62 239 ALA A C 1
ATOM 1825 O O . ALA A 1 239 ? 3.661 2.553 17.286 1.00 97.62 239 ALA A O 1
ATOM 1826 N N . ALA A 1 240 ? 1.703 2.502 16.163 1.00 98.31 240 ALA A N 1
ATOM 1827 C CA . ALA A 1 240 ? 2.197 3.140 14.948 1.00 98.31 240 ALA A CA 1
ATOM 1828 C C . ALA A 1 240 ? 2.453 4.640 15.165 1.00 98.31 240 ALA A C 1
ATOM 1830 O O . ALA A 1 240 ? 3.558 5.108 14.897 1.00 98.31 240 ALA A O 1
ATOM 1831 N N . GLU A 1 241 ? 1.482 5.370 15.725 1.00 98.06 241 GLU A N 1
ATOM 1832 C CA . GLU A 1 241 ? 1.564 6.808 16.031 1.00 98.06 241 GLU A CA 1
ATOM 1833 C C . GLU A 1 241 ? 2.870 7.168 16.750 1.00 98.06 241 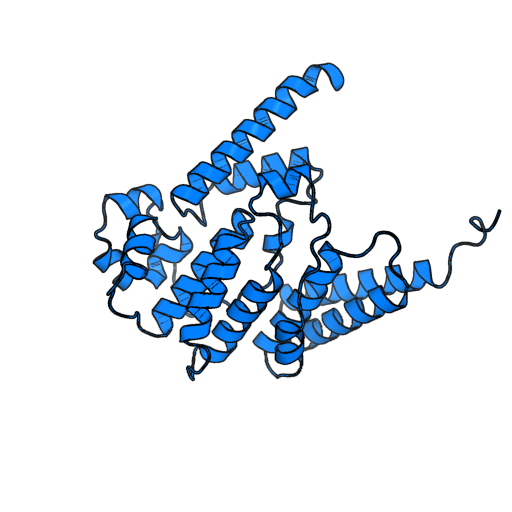GLU A C 1
ATOM 1835 O O . GLU A 1 241 ? 3.587 8.059 16.308 1.00 98.06 241 GLU A O 1
ATOM 1840 N N . LYS A 1 242 ? 3.224 6.427 17.808 1.00 97.44 242 LYS A N 1
ATOM 1841 C CA . LYS A 1 242 ? 4.425 6.679 18.628 1.00 97.44 242 LYS A CA 1
ATOM 1842 C C . LYS A 1 242 ? 5.749 6.665 17.858 1.00 97.44 242 LYS A C 1
ATOM 1844 O O . LYS A 1 242 ? 6.762 7.109 18.393 1.00 97.44 242 LYS A O 1
ATOM 1849 N N . ARG A 1 243 ? 5.779 6.070 16.665 1.00 97.12 243 ARG A N 1
ATOM 1850 C CA . ARG A 1 243 ? 7.000 5.834 15.879 1.00 97.12 243 ARG A CA 1
ATOM 1851 C C . ARG A 1 243 ? 6.960 6.489 14.499 1.00 97.12 243 ARG A C 1
ATOM 1853 O O . ARG A 1 243 ? 8.016 6.685 13.901 1.00 97.12 243 ARG A O 1
ATOM 1860 N N . LEU A 1 244 ? 5.769 6.800 13.995 1.00 97.00 244 LEU A N 1
ATOM 1861 C CA . LEU A 1 244 ? 5.579 7.573 12.773 1.00 97.00 244 LEU A CA 1
ATOM 1862 C C . LEU A 1 244 ? 5.860 9.060 13.029 1.00 97.00 244 LEU A C 1
ATOM 1864 O O . LEU A 1 244 ? 5.979 9.511 14.167 1.00 97.00 244 LEU A O 1
ATOM 1868 N N . LYS A 1 245 ? 5.969 9.835 11.949 1.00 95.81 245 LYS A N 1
ATOM 1869 C CA . LYS A 1 245 ? 6.197 11.286 11.994 1.00 95.81 245 LYS A CA 1
ATOM 1870 C C . LYS A 1 245 ? 5.230 12.010 11.056 1.00 95.81 245 LYS A C 1
ATOM 1872 O O . LYS A 1 245 ? 4.687 11.404 10.134 1.00 95.81 245 LYS A O 1
ATOM 1877 N N . GLY A 1 246 ? 5.040 13.309 11.286 1.00 95.38 246 GLY A N 1
ATOM 1878 C CA . GLY A 1 246 ? 4.243 14.181 10.417 1.00 95.38 246 GLY A CA 1
ATOM 1879 C C . GLY A 1 246 ? 2.797 13.706 10.244 1.00 95.38 246 GLY A C 1
ATOM 1880 O O . GLY A 1 246 ? 2.178 13.212 11.185 1.00 95.38 246 GLY A O 1
ATOM 1881 N N . GLU A 1 247 ? 2.274 13.827 9.024 1.00 95.25 247 GLU A N 1
ATOM 1882 C CA . GLU A 1 247 ? 0.893 13.459 8.686 1.00 95.25 247 GLU A CA 1
ATOM 1883 C C . GLU A 1 247 ? 0.579 11.980 8.974 1.00 95.25 247 GLU A C 1
ATOM 1885 O O . GLU A 1 247 ? -0.522 11.649 9.410 1.00 95.25 247 GLU A O 1
ATOM 1890 N N . ALA A 1 248 ? 1.557 11.085 8.799 1.00 95.62 248 ALA A N 1
ATOM 1891 C CA . ALA A 1 248 ? 1.382 9.661 9.072 1.00 95.62 248 ALA A CA 1
ATOM 1892 C C . ALA A 1 248 ? 1.095 9.388 10.560 1.00 95.62 248 ALA A C 1
ATOM 1894 O O . ALA A 1 248 ? 0.243 8.556 10.877 1.00 95.62 248 ALA A O 1
ATOM 1895 N N . ALA A 1 249 ? 1.763 10.109 11.469 1.00 97.44 249 ALA A N 1
ATOM 1896 C CA . ALA A 1 249 ? 1.496 10.016 12.904 1.00 97.44 249 ALA A CA 1
ATOM 1897 C C . ALA A 1 249 ? 0.106 10.563 13.252 1.00 97.44 249 ALA A C 1
ATOM 1899 O O . ALA A 1 249 ? -0.651 9.894 13.953 1.00 97.44 249 ALA A O 1
ATOM 1900 N N . THR A 1 250 ? -0.265 11.726 12.702 1.00 97.75 250 THR A N 1
ATOM 1901 C CA . THR A 1 250 ? -1.599 12.322 12.890 1.00 97.75 250 THR A CA 1
ATOM 1902 C C . THR A 1 250 ? -2.703 11.369 12.441 1.00 97.75 250 THR A C 1
ATOM 1904 O O . THR A 1 250 ? -3.624 11.086 13.203 1.00 97.75 250 THR A O 1
ATOM 1907 N N . ARG A 1 251 ? -2.565 10.779 11.250 1.00 96.75 251 ARG A N 1
ATOM 1908 C CA . ARG A 1 251 ? -3.523 9.805 10.713 1.00 96.75 251 ARG A CA 1
ATOM 1909 C C . ARG A 1 251 ? -3.633 8.558 11.591 1.00 96.75 251 ARG A C 1
ATOM 1911 O O . ARG A 1 251 ? -4.730 8.044 11.799 1.00 96.75 251 ARG A O 1
ATOM 1918 N N . ALA A 1 252 ? -2.510 8.051 12.105 1.00 97.94 252 ALA A N 1
ATOM 1919 C CA . ALA A 1 252 ? -2.516 6.925 13.036 1.00 97.94 252 ALA A CA 1
ATOM 1920 C C . ALA A 1 252 ? -3.250 7.279 14.338 1.00 97.94 252 ALA A C 1
ATOM 1922 O O . ALA A 1 252 ? -4.064 6.486 14.807 1.00 97.94 252 ALA A O 1
ATOM 1923 N N . LYS A 1 253 ? -3.031 8.480 14.881 1.00 98.44 253 LYS A N 1
ATOM 1924 C CA . LYS A 1 253 ? -3.726 8.970 16.077 1.00 98.44 253 LYS A CA 1
ATOM 1925 C C . LYS A 1 253 ? -5.236 9.068 15.872 1.00 98.44 253 LYS A C 1
ATOM 1927 O O . LYS A 1 253 ? -5.990 8.503 16.657 1.00 98.44 253 LYS A O 1
ATOM 1932 N N . GLU A 1 254 ? -5.675 9.726 14.801 1.00 98.19 254 GLU A N 1
ATOM 1933 C CA . GLU A 1 254 ? -7.101 9.888 14.483 1.00 98.19 254 GLU A CA 1
ATOM 1934 C C . GLU A 1 254 ? -7.814 8.536 14.387 1.00 98.19 254 GLU A C 1
ATOM 1936 O O . GLU A 1 254 ? -8.900 8.352 14.937 1.00 98.19 254 GLU A O 1
ATOM 1941 N N . ARG A 1 255 ? -7.170 7.553 13.749 1.00 98.06 255 ARG A N 1
ATOM 1942 C CA . ARG A 1 255 ? -7.696 6.187 13.651 1.00 98.06 255 ARG A CA 1
ATOM 1943 C C . ARG A 1 255 ? -7.693 5.456 14.988 1.00 98.06 255 ARG A C 1
ATOM 1945 O O . ARG A 1 255 ? -8.650 4.743 15.287 1.00 98.06 255 ARG A O 1
ATOM 1952 N N . ALA A 1 256 ? -6.659 5.645 15.809 1.00 98.56 256 ALA A N 1
ATOM 1953 C CA . ALA A 1 256 ? -6.627 5.093 17.159 1.00 98.56 256 ALA A CA 1
ATOM 1954 C C . ALA A 1 256 ? -7.799 5.616 17.997 1.00 98.56 256 ALA A C 1
ATOM 1956 O O . ALA A 1 256 ? -8.472 4.834 18.667 1.00 98.56 256 ALA A O 1
ATOM 1957 N N . ASP A 1 257 ? -8.059 6.920 17.944 1.00 98.38 257 ASP A N 1
ATOM 1958 C CA . ASP A 1 257 ? -9.117 7.559 18.722 1.00 98.38 257 ASP A CA 1
ATOM 1959 C C . ASP A 1 257 ? -10.513 7.185 18.200 1.00 98.38 257 ASP A C 1
ATOM 1961 O O . ASP A 1 257 ? -11.383 6.844 19.002 1.00 98.38 257 ASP A O 1
ATOM 1965 N N . ALA A 1 258 ? -10.711 7.111 16.880 1.00 97.75 258 ALA A N 1
ATOM 1966 C CA . ALA A 1 258 ? -11.958 6.616 16.288 1.00 97.75 258 ALA A CA 1
ATOM 1967 C C . ALA A 1 258 ? -12.259 5.156 16.684 1.00 97.75 258 ALA A C 1
ATOM 1969 O O . ALA A 1 258 ? -13.397 4.815 17.023 1.00 97.75 258 ALA A O 1
ATOM 1970 N N . ALA A 1 259 ? -11.241 4.289 16.696 1.00 97.94 259 ALA A N 1
ATOM 1971 C CA . ALA A 1 259 ? -11.394 2.903 17.131 1.00 97.94 259 ALA A CA 1
ATOM 1972 C C . ALA A 1 259 ? -11.733 2.804 18.632 1.00 97.94 259 ALA A C 1
ATOM 1974 O O . ALA A 1 259 ? -12.605 2.020 19.007 1.00 97.94 259 ALA A O 1
ATOM 1975 N N . LYS A 1 260 ? -11.131 3.640 19.496 1.00 98.12 260 LYS A N 1
ATOM 1976 C CA . LYS A 1 260 ? -11.507 3.715 20.925 1.00 98.12 260 LYS A CA 1
ATOM 1977 C C . LYS A 1 260 ? -12.955 4.154 21.110 1.00 98.12 260 LYS A C 1
ATOM 1979 O O . LYS A 1 260 ? -13.692 3.485 21.824 1.00 98.12 260 LYS A O 1
ATOM 1984 N N . GLN A 1 261 ? -13.370 5.228 20.439 1.00 97.19 261 GLN A N 1
ATOM 1985 C CA . GLN A 1 261 ? -14.745 5.732 20.514 1.00 97.19 261 GLN A CA 1
ATOM 1986 C C . GLN A 1 261 ? -15.754 4.667 20.068 1.00 97.19 261 GLN A C 1
ATOM 1988 O O . GLN A 1 261 ? -16.786 4.480 20.708 1.00 97.19 261 GLN A O 1
ATOM 1993 N N . THR A 1 262 ? -15.428 3.915 19.014 1.00 96.31 262 THR A N 1
ATOM 1994 C CA . THR A 1 262 ? -16.261 2.798 18.546 1.00 96.31 262 THR A CA 1
ATOM 1995 C C . THR A 1 262 ? -16.353 1.690 19.599 1.00 96.31 262 THR A C 1
ATOM 1997 O O . THR A 1 262 ? -17.449 1.218 19.900 1.00 96.31 262 THR A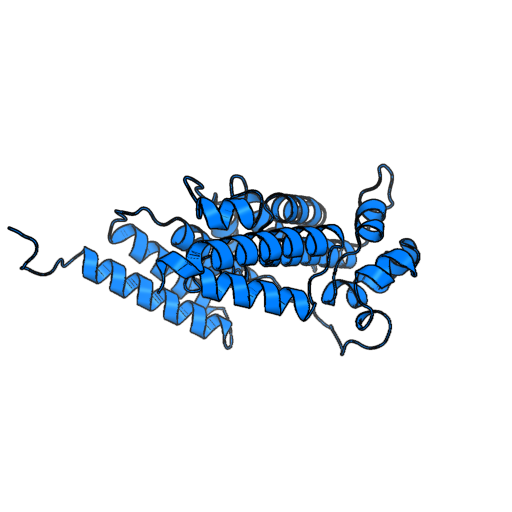 O 1
ATOM 2000 N N . ALA A 1 263 ? -15.230 1.310 20.216 1.00 96.81 263 ALA A N 1
ATOM 2001 C CA . ALA A 1 263 ? -15.222 0.327 21.298 1.00 96.81 263 ALA A CA 1
ATOM 2002 C C . ALA A 1 263 ? -16.068 0.769 22.505 1.00 96.81 263 ALA A C 1
ATOM 2004 O O . ALA A 1 263 ? -16.816 -0.033 23.063 1.00 96.81 263 ALA A O 1
ATOM 2005 N N . GLU A 1 264 ? -15.959 2.038 22.904 1.00 96.12 264 GLU A N 1
ATOM 2006 C CA . GLU A 1 264 ? -16.716 2.618 24.018 1.00 96.12 264 GLU A CA 1
ATOM 2007 C C . GLU A 1 264 ? -18.221 2.636 23.738 1.00 96.12 264 GLU A C 1
ATOM 2009 O O . GLU A 1 264 ? -19.005 2.253 24.609 1.00 96.12 264 GLU A O 1
ATOM 2014 N N . ALA A 1 265 ? -18.621 3.012 22.520 1.00 94.75 265 ALA A N 1
ATOM 2015 C CA . ALA A 1 265 ? -20.019 3.019 22.098 1.00 94.75 265 ALA A CA 1
ATOM 2016 C C . ALA A 1 265 ? -20.642 1.612 22.108 1.00 94.75 265 ALA A C 1
ATOM 2018 O O . ALA A 1 265 ? -21.797 1.453 22.496 1.00 94.75 265 ALA A O 1
ATOM 2019 N N . ILE A 1 266 ? -19.875 0.583 21.731 1.00 94.44 266 ILE A N 1
ATOM 2020 C CA . ILE A 1 266 ? -20.329 -0.817 21.768 1.00 94.44 266 ILE A CA 1
ATOM 2021 C C . ILE A 1 266 ? -20.415 -1.334 23.209 1.00 94.44 266 ILE A C 1
ATOM 2023 O O . ILE A 1 266 ? -21.347 -2.058 23.546 1.00 94.44 266 ILE A O 1
ATOM 2027 N N . ALA A 1 267 ? -19.464 -0.965 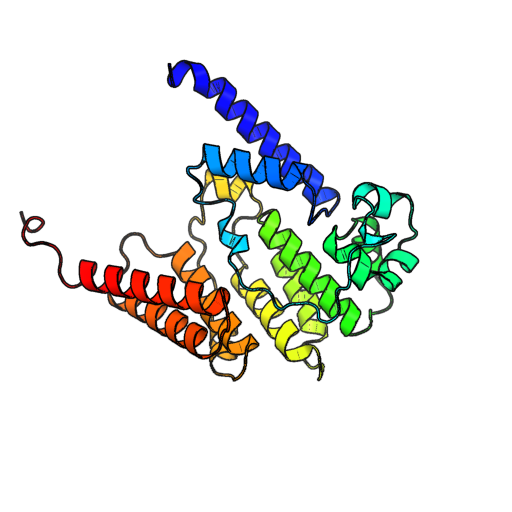24.073 1.00 91.75 267 ALA A N 1
ATOM 2028 C CA . ALA A 1 267 ? -19.448 -1.396 25.472 1.00 91.75 267 ALA A CA 1
ATOM 2029 C C . ALA A 1 267 ? -20.544 -0.735 26.328 1.00 91.75 267 ALA A C 1
ATOM 2031 O O . ALA A 1 267 ? -20.951 -1.294 27.346 1.00 91.75 267 ALA A O 1
ATOM 2032 N N . LYS A 1 268 ? -21.008 0.458 25.938 1.00 88.44 268 LYS A N 1
ATOM 2033 C CA . LYS A 1 268 ? -22.074 1.211 26.612 1.00 88.44 268 LYS A CA 1
ATOM 2034 C C . LYS A 1 268 ? -23.186 1.560 25.614 1.00 88.44 268 LYS A C 1
ATOM 2036 O O . LYS A 1 268 ? -23.314 2.732 25.250 1.00 88.44 268 LYS A O 1
ATOM 2041 N N . PRO A 1 269 ? -23.985 0.577 25.160 1.00 73.56 269 PRO A N 1
ATOM 2042 C CA . PRO A 1 269 ? -25.081 0.865 24.247 1.00 73.56 269 PRO A CA 1
ATOM 2043 C C . PRO A 1 269 ? -26.060 1.852 24.912 1.00 73.56 269 PRO A C 1
ATOM 2045 O O . PRO A 1 269 ? -26.328 1.734 26.112 1.00 73.56 269 PRO A O 1
ATOM 2048 N N . PRO A 1 270 ? -26.578 2.854 24.179 1.00 67.75 270 PRO A N 1
ATOM 2049 C CA . PRO A 1 270 ? -27.520 3.817 24.738 1.00 67.75 270 PRO A CA 1
ATOM 2050 C C . PRO A 1 270 ? -28.764 3.101 25.280 1.00 67.75 270 PRO A C 1
ATOM 2052 O O . PRO A 1 270 ? -29.283 2.175 24.656 1.00 67.75 270 PRO A O 1
ATOM 2055 N N . ALA A 1 271 ? -29.265 3.563 26.431 1.00 63.00 271 ALA A N 1
ATOM 2056 C CA . ALA A 1 271 ? -30.360 2.934 27.180 1.00 63.00 271 ALA A CA 1
ATOM 2057 C C . ALA A 1 271 ? -31.669 2.742 26.380 1.00 63.00 271 ALA A C 1
ATOM 2059 O O . ALA A 1 271 ? -32.523 1.962 26.786 1.00 63.00 271 ALA A O 1
ATOM 2060 N N . SER A 1 272 ? -31.831 3.411 25.234 1.00 56.22 272 SER A N 1
ATOM 2061 C CA . SER A 1 272 ? -33.015 3.312 24.373 1.00 56.22 272 SER A CA 1
ATOM 2062 C C . SER A 1 272 ? -33.026 2.112 23.413 1.00 56.22 272 SER A C 1
ATOM 2064 O O . SER A 1 272 ? -33.980 1.979 22.657 1.00 56.22 272 SER A O 1
ATOM 2066 N N . ALA A 1 273 ? -31.988 1.268 23.391 1.00 54.34 273 ALA A N 1
ATOM 2067 C CA . ALA A 1 273 ? -31.915 0.085 22.519 1.00 54.34 273 ALA A CA 1
ATOM 2068 C C . ALA A 1 273 ? -32.317 -1.235 23.218 1.00 54.34 273 ALA A C 1
ATOM 2070 O O . ALA A 1 273 ? -32.114 -2.309 22.659 1.00 54.34 273 ALA A O 1
ATOM 2071 N N . ALA A 1 274 ? -32.858 -1.165 24.441 1.00 50.53 274 ALA A N 1
ATOM 2072 C CA . ALA A 1 274 ? -33.198 -2.322 25.277 1.00 50.53 274 ALA A CA 1
ATOM 2073 C C . ALA A 1 274 ? -34.698 -2.713 25.261 1.00 50.53 274 ALA A C 1
ATOM 2075 O O . ALA A 1 274 ? -35.149 -3.392 26.186 1.00 50.53 274 ALA A O 1
ATOM 2076 N N . HIS A 1 275 ? -35.469 -2.292 24.250 1.00 40.25 275 HIS A N 1
ATOM 2077 C CA . HIS A 1 275 ? -36.897 -2.611 24.107 1.00 40.25 275 HIS A CA 1
ATOM 2078 C C . HIS A 1 275 ? -37.207 -3.318 22.792 1.00 40.25 275 HIS A C 1
ATOM 2080 O O . HIS A 1 275 ? -36.784 -2.797 21.736 1.00 40.25 275 HIS A O 1
#